Protein AF-A0A800M523-F1 (afdb_monomer)

Structure (mmCIF, N/CA/C/O backbone):
data_AF-A0A800M523-F1
#
_entry.id   AF-A0A800M523-F1
#
loop_
_atom_site.group_PDB
_atom_site.id
_atom_site.type_symbol
_atom_site.label_atom_id
_atom_site.label_alt_id
_atom_site.label_comp_id
_atom_site.label_asym_id
_atom_site.label_entity_id
_atom_site.label_seq_id
_atom_site.pdbx_PDB_ins_code
_atom_site.Cartn_x
_atom_site.Cartn_y
_atom_site.Cartn_z
_atom_site.occupancy
_atom_site.B_iso_or_equiv
_atom_site.auth_seq_id
_atom_site.auth_comp_id
_atom_site.auth_asym_id
_atom_site.auth_atom_id
_atom_site.pdbx_PDB_model_num
ATOM 1 N N . MET A 1 1 ? -12.363 47.018 -19.328 1.00 36.22 1 MET A N 1
ATOM 2 C CA . MET A 1 1 ? -11.641 47.011 -18.036 1.00 36.22 1 MET A CA 1
ATOM 3 C C . MET A 1 1 ? -10.601 45.908 -18.102 1.00 36.22 1 MET A C 1
ATOM 5 O O . MET A 1 1 ? -10.980 44.756 -18.252 1.00 36.22 1 MET A O 1
ATOM 9 N N . ALA A 1 2 ? -9.315 46.260 -18.113 1.00 31.67 2 ALA A N 1
ATOM 10 C CA . ALA A 1 2 ? -8.215 45.299 -18.157 1.00 31.67 2 ALA A CA 1
ATOM 11 C C . ALA A 1 2 ? -7.785 44.969 -16.722 1.00 31.67 2 ALA A C 1
ATOM 13 O O . ALA A 1 2 ? -7.470 45.877 -15.956 1.00 31.67 2 ALA A O 1
ATOM 14 N N . VAL A 1 3 ? -7.813 43.688 -16.356 1.00 29.64 3 VAL A N 1
ATOM 15 C CA . VAL A 1 3 ? -7.323 43.198 -15.063 1.00 29.64 3 VAL A CA 1
ATOM 16 C C . VAL A 1 3 ? -5.817 42.989 -15.192 1.00 29.64 3 VAL A C 1
ATOM 18 O O . VAL A 1 3 ? -5.362 42.133 -15.949 1.00 29.64 3 VAL A O 1
ATOM 21 N N . THR A 1 4 ? -5.037 43.800 -14.485 1.00 32.41 4 THR A N 1
ATOM 22 C CA . THR A 1 4 ? -3.589 43.637 -14.348 1.00 32.41 4 THR A CA 1
ATOM 23 C C . THR A 1 4 ? -3.297 42.431 -13.455 1.00 32.41 4 THR A C 1
ATOM 25 O O . THR A 1 4 ? -3.683 42.390 -12.289 1.00 32.41 4 THR A O 1
ATOM 28 N N . ALA A 1 5 ? -2.617 41.425 -14.009 1.00 32.66 5 ALA A N 1
ATOM 29 C CA . ALA A 1 5 ? -2.093 40.304 -13.239 1.00 32.66 5 ALA A CA 1
ATOM 30 C C . ALA A 1 5 ? -1.016 40.810 -12.262 1.00 32.66 5 ALA A C 1
ATOM 32 O O . ALA A 1 5 ? -0.049 41.451 -12.676 1.00 32.66 5 ALA A O 1
ATOM 33 N N . GLY A 1 6 ? -1.201 40.534 -10.968 1.00 32.97 6 GLY A N 1
ATOM 34 C CA . GLY A 1 6 ? -0.211 40.810 -9.925 1.00 32.97 6 GLY A CA 1
ATOM 35 C C . GLY A 1 6 ? 1.098 40.032 -10.136 1.00 32.97 6 GLY A C 1
ATOM 36 O O . GLY A 1 6 ? 1.142 39.086 -10.931 1.00 32.97 6 GLY A O 1
ATOM 37 N N . PRO A 1 7 ? 2.185 40.425 -9.449 1.00 28.44 7 PRO A N 1
ATOM 38 C CA . PRO A 1 7 ? 3.515 39.893 -9.705 1.0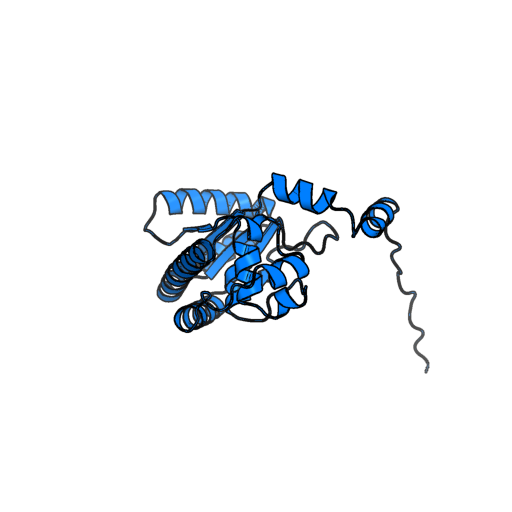0 28.44 7 PRO A CA 1
ATOM 39 C C . PRO A 1 7 ? 3.551 38.387 -9.432 1.00 28.44 7 PRO A C 1
ATOM 41 O O . PRO A 1 7 ? 3.257 37.928 -8.330 1.00 28.44 7 PRO A O 1
ATOM 44 N N . ARG A 1 8 ? 3.937 37.605 -10.447 1.00 31.69 8 ARG A N 1
ATOM 45 C CA . ARG A 1 8 ? 4.285 36.193 -10.271 1.00 31.69 8 ARG A CA 1
ATOM 46 C C . ARG A 1 8 ? 5.497 36.125 -9.343 1.00 31.69 8 ARG A C 1
ATOM 48 O O . ARG A 1 8 ? 6.591 36.520 -9.742 1.00 31.69 8 ARG A O 1
ATOM 55 N N . CYS A 1 9 ? 5.318 35.600 -8.133 1.00 28.45 9 CYS A N 1
ATOM 56 C CA . CYS A 1 9 ? 6.426 35.123 -7.310 1.00 28.45 9 CYS A CA 1
ATOM 57 C C . CYS A 1 9 ? 7.109 33.963 -8.045 1.00 28.45 9 CYS A C 1
ATOM 59 O O . CYS A 1 9 ? 6.758 32.798 -7.886 1.00 28.45 9 CYS A O 1
ATOM 61 N N . VAL A 1 10 ? 8.082 34.289 -8.893 1.00 33.81 10 VAL A N 1
ATOM 62 C CA . VAL A 1 10 ? 9.047 33.320 -9.404 1.00 33.81 10 VAL A CA 1
ATOM 63 C C . VAL A 1 10 ? 10.029 33.080 -8.266 1.00 33.81 10 VAL A C 1
ATOM 65 O O . VAL A 1 10 ? 11.003 33.814 -8.101 1.00 33.81 10 VAL A O 1
ATOM 68 N N . HIS A 1 11 ? 9.740 32.087 -7.427 1.00 35.66 11 HIS A N 1
ATOM 69 C CA . HIS A 1 11 ? 10.689 31.643 -6.417 1.00 35.66 11 HIS A CA 1
ATOM 70 C C . HIS A 1 11 ? 11.894 31.038 -7.134 1.00 35.66 11 HIS A C 1
ATOM 72 O O . HIS A 1 11 ? 11.845 29.916 -7.636 1.00 35.66 11 HIS A O 1
ATOM 78 N N . GLN A 1 12 ? 12.981 31.808 -7.220 1.00 28.27 12 GLN A N 1
ATOM 79 C CA . GLN A 1 12 ? 14.253 31.252 -7.645 1.00 28.27 12 GLN A CA 1
ATOM 80 C C . GLN A 1 12 ? 14.676 30.179 -6.633 1.00 28.27 12 GLN A C 1
ATOM 82 O O . GLN A 1 12 ? 14.735 30.475 -5.436 1.00 28.27 12 GLN A O 1
ATOM 87 N N . PRO A 1 13 ? 15.015 28.960 -7.084 1.00 37.22 13 PRO A N 1
ATOM 88 C CA . PRO A 1 13 ? 15.560 27.946 -6.200 1.00 37.22 13 PRO A CA 1
ATOM 89 C C . PRO A 1 13 ? 16.825 28.465 -5.502 1.00 37.22 13 PRO A C 1
ATOM 91 O O . PRO A 1 13 ? 17.670 29.158 -6.095 1.00 37.22 13 PRO A O 1
ATOM 94 N N . SER A 1 14 ? 16.944 28.134 -4.216 1.00 44.34 14 SER A N 1
ATOM 95 C CA . SER A 1 14 ? 18.120 28.421 -3.395 1.00 44.34 14 SER A CA 1
ATOM 96 C C . SER A 1 14 ? 19.407 27.913 -4.066 1.00 44.34 14 SER A C 1
ATOM 98 O O . SER A 1 14 ? 19.398 26.991 -4.884 1.00 44.34 14 SER A O 1
ATOM 100 N N . ALA A 1 15 ? 20.555 28.509 -3.739 1.00 40.91 15 ALA A N 1
ATOM 101 C CA . ALA A 1 15 ? 21.842 28.112 -4.325 1.00 40.91 15 ALA A CA 1
ATOM 102 C C . ALA A 1 15 ? 22.180 26.622 -4.083 1.00 40.91 15 ALA A C 1
ATOM 104 O O . ALA A 1 15 ? 22.848 25.992 -4.903 1.00 40.91 15 ALA A O 1
ATOM 105 N N . LEU A 1 16 ? 21.659 26.043 -2.994 1.00 38.47 16 LEU A N 1
ATOM 106 C CA . LEU A 1 16 ? 21.708 24.609 -2.712 1.00 38.47 16 LEU A CA 1
ATOM 107 C C . LEU A 1 16 ? 20.815 23.811 -3.669 1.00 38.47 16 LEU A C 1
ATOM 109 O O . LEU A 1 16 ? 21.305 22.895 -4.315 1.00 38.47 16 LEU A O 1
ATOM 113 N N . SER A 1 17 ? 19.554 24.192 -3.866 1.00 38.75 17 SER A N 1
ATOM 114 C CA . SER A 1 17 ? 18.668 23.471 -4.796 1.00 38.75 17 SER A CA 1
ATOM 115 C C . SER A 1 17 ? 19.136 23.559 -6.256 1.00 38.75 17 SER A C 1
ATOM 117 O O . SER A 1 17 ? 19.031 22.574 -6.981 1.00 38.75 17 SER A O 1
ATOM 119 N N . ARG A 1 18 ? 19.789 24.656 -6.671 1.00 42.25 18 ARG A N 1
ATOM 120 C CA . ARG A 1 18 ? 20.466 24.741 -7.983 1.00 42.25 18 ARG A CA 1
ATOM 121 C C . ARG A 1 18 ? 21.669 23.800 -8.115 1.00 42.25 18 ARG A C 1
ATOM 123 O O . ARG A 1 18 ? 21.828 23.186 -9.164 1.00 42.25 18 ARG A O 1
ATOM 130 N N . ARG A 1 19 ? 22.484 23.645 -7.062 1.00 42.59 19 ARG A N 1
ATOM 131 C CA . ARG A 1 19 ? 23.642 22.724 -7.052 1.00 42.59 19 ARG A CA 1
ATOM 132 C C . ARG A 1 19 ? 23.253 21.244 -7.074 1.00 42.59 19 ARG A C 1
ATOM 134 O O . ARG A 1 19 ? 24.046 20.427 -7.535 1.00 42.59 19 ARG A O 1
ATOM 141 N N . TRP A 1 20 ? 22.073 20.897 -6.564 1.00 39.31 20 TRP A N 1
ATOM 142 C CA . TRP A 1 20 ? 21.574 19.518 -6.555 1.00 39.31 20 TRP A CA 1
ATOM 143 C C . TRP A 1 20 ? 20.764 19.198 -7.817 1.00 39.31 20 TRP A C 1
ATOM 145 O O . TRP A 1 20 ? 20.952 18.134 -8.397 1.00 39.31 20 TRP A O 1
ATOM 155 N N . ALA A 1 21 ? 19.970 20.148 -8.327 1.00 38.12 21 ALA A N 1
ATOM 156 C CA . ALA A 1 21 ? 19.266 20.001 -9.603 1.00 38.12 21 ALA A CA 1
ATOM 157 C C . ALA A 1 21 ? 20.228 19.921 -10.804 1.00 38.12 21 ALA A C 1
ATOM 159 O O . ALA A 1 21 ? 20.008 19.126 -11.712 1.00 38.12 21 ALA A O 1
ATOM 160 N N . SER A 1 22 ? 21.356 20.646 -10.784 1.00 39.84 22 SER A N 1
ATOM 161 C CA . SER A 1 22 ? 22.406 20.499 -11.810 1.00 39.84 22 SER A CA 1
ATOM 162 C C . SER A 1 22 ? 23.186 19.178 -11.710 1.00 39.84 22 SER A C 1
ATOM 164 O O . SER A 1 22 ? 24.089 18.935 -12.506 1.00 39.84 22 SER A O 1
ATOM 166 N N . ARG A 1 23 ? 22.875 18.341 -10.712 1.00 39.34 23 ARG A N 1
ATOM 167 C CA . ARG A 1 23 ? 23.427 16.999 -10.496 1.00 39.34 23 ARG A CA 1
ATOM 168 C C . ARG A 1 23 ? 22.367 15.901 -10.617 1.00 39.34 23 ARG A C 1
ATOM 170 O O . ARG A 1 23 ? 22.649 14.769 -10.247 1.00 39.34 23 ARG A O 1
ATOM 177 N N . ALA A 1 24 ? 21.199 16.183 -11.195 1.00 39.75 24 ALA A N 1
ATOM 178 C CA . ALA A 1 24 ? 20.147 15.195 -11.464 1.00 39.75 24 ALA A CA 1
ATOM 179 C C . ALA A 1 24 ? 20.540 14.077 -12.469 1.00 39.75 24 ALA A C 1
ATOM 181 O O . ALA A 1 24 ? 19.689 13.311 -12.891 1.00 39.75 24 ALA A O 1
ATOM 182 N N . GLY A 1 25 ? 21.826 13.956 -12.824 1.00 40.22 25 GLY A N 1
ATOM 183 C CA . GLY A 1 25 ? 22.415 12.796 -13.503 1.00 40.22 25 GLY A CA 1
ATOM 184 C C . GLY A 1 25 ? 23.553 12.122 -12.717 1.00 40.22 25 GLY A C 1
ATOM 185 O O . GLY A 1 25 ? 24.337 11.387 -13.308 1.00 40.22 25 GLY A O 1
ATOM 186 N N . HIS A 1 26 ? 23.722 12.402 -11.415 1.00 37.41 26 HIS A N 1
ATOM 187 C CA . HIS A 1 26 ? 24.818 11.827 -10.628 1.00 37.41 26 HIS A CA 1
ATOM 188 C C . HIS A 1 26 ? 24.435 10.471 -9.996 1.00 37.41 26 HIS A C 1
ATOM 190 O O . HIS A 1 26 ? 23.557 10.434 -9.130 1.00 37.41 26 HIS A O 1
ATOM 196 N N . PRO A 1 27 ? 25.177 9.384 -10.286 1.00 44.88 27 PRO A N 1
ATOM 197 C CA . PRO A 1 27 ? 24.939 8.040 -9.740 1.00 44.88 27 PRO A CA 1
ATOM 198 C C . PRO A 1 27 ? 25.063 7.945 -8.207 1.00 44.88 27 PRO A C 1
ATOM 200 O O . PRO A 1 27 ? 24.695 6.940 -7.608 1.00 44.88 27 PRO A O 1
ATOM 203 N N . CYS A 1 28 ? 25.554 8.993 -7.541 1.00 37.34 28 CYS A N 1
ATOM 204 C CA . CYS A 1 28 ? 25.790 9.008 -6.100 1.00 37.34 28 CYS A CA 1
ATOM 205 C C . CYS A 1 28 ? 24.514 9.219 -5.261 1.00 37.34 28 CYS A C 1
ATOM 207 O O . CYS A 1 28 ? 24.470 8.734 -4.136 1.00 37.34 28 CYS A O 1
ATOM 209 N N . LEU A 1 29 ? 23.481 9.910 -5.771 1.00 40.22 29 LEU A N 1
ATOM 210 C CA . LEU A 1 29 ? 22.204 10.042 -5.044 1.00 40.22 29 LEU A CA 1
ATOM 211 C C . LEU A 1 29 ? 21.454 8.704 -5.040 1.00 40.22 29 LEU A C 1
ATOM 213 O O . LEU A 1 29 ? 20.984 8.264 -3.992 1.00 40.22 29 LEU A O 1
ATOM 217 N N . ASN A 1 30 ? 21.448 8.026 -6.193 1.00 40.47 30 ASN A N 1
ATOM 218 C CA . ASN A 1 30 ? 20.966 6.654 -6.303 1.00 40.47 30 ASN A CA 1
ATOM 219 C C . ASN A 1 30 ? 21.758 5.743 -5.357 1.00 40.47 30 ASN A C 1
ATOM 221 O O . ASN A 1 30 ? 21.140 5.007 -4.601 1.00 40.47 30 ASN A O 1
ATOM 225 N N . LEU A 1 31 ? 23.091 5.866 -5.287 1.00 38.06 31 LEU A N 1
ATOM 226 C CA . LEU A 1 31 ? 23.930 5.062 -4.386 1.00 38.06 31 LEU A CA 1
ATOM 227 C C . LEU A 1 31 ? 23.625 5.271 -2.888 1.00 38.06 31 LEU A C 1
ATOM 229 O O . LEU A 1 31 ? 23.571 4.298 -2.142 1.00 38.06 31 LEU A O 1
ATOM 233 N N . VAL A 1 32 ? 23.413 6.509 -2.426 1.00 40.78 32 VAL A N 1
ATOM 234 C CA . VAL A 1 32 ? 23.090 6.780 -1.008 1.00 40.78 32 VAL A CA 1
ATOM 235 C C . VAL A 1 32 ? 21.715 6.225 -0.645 1.00 40.78 32 VAL A C 1
ATOM 237 O O . VAL A 1 32 ? 21.568 5.595 0.401 1.00 40.78 32 VAL A O 1
ATOM 240 N N . LEU A 1 33 ? 20.731 6.378 -1.533 1.00 45.69 33 LEU A N 1
ATOM 241 C CA . LEU A 1 33 ? 19.426 5.757 -1.344 1.00 45.69 33 LEU A CA 1
ATOM 242 C C . LEU A 1 33 ? 19.559 4.224 -1.335 1.00 45.69 33 LEU A C 1
ATOM 244 O O . LEU A 1 33 ? 19.043 3.601 -0.414 1.00 45.69 33 LEU A O 1
ATOM 248 N N . CYS A 1 34 ? 20.339 3.627 -2.249 1.00 44.06 34 CYS A N 1
ATOM 249 C CA . CYS A 1 34 ? 20.604 2.179 -2.312 1.00 44.06 34 CYS A CA 1
ATOM 250 C C . CYS A 1 34 ? 21.157 1.584 -1.009 1.00 44.06 34 CYS A C 1
ATOM 252 O O . CYS A 1 34 ? 20.880 0.420 -0.712 1.00 44.06 34 CYS A O 1
ATOM 254 N N . ILE A 1 35 ? 21.946 2.355 -0.253 1.00 48.00 35 ILE A N 1
ATOM 255 C CA . ILE A 1 35 ? 22.549 1.916 1.012 1.00 48.00 35 ILE A CA 1
ATOM 256 C C . ILE A 1 35 ? 21.520 1.925 2.152 1.00 48.00 35 ILE A C 1
ATOM 258 O O . ILE A 1 35 ? 21.580 1.058 3.021 1.00 48.00 35 ILE A O 1
ATOM 262 N N . MET A 1 36 ? 20.560 2.855 2.142 1.00 52.72 36 MET A N 1
ATOM 263 C CA . MET A 1 36 ? 19.591 3.007 3.236 1.00 52.72 36 MET A CA 1
ATOM 264 C C . MET A 1 36 ? 18.364 2.098 3.123 1.00 52.72 36 MET A C 1
ATOM 266 O O . MET A 1 36 ? 17.735 1.834 4.136 1.00 52.72 36 MET A O 1
ATOM 270 N N . GLY A 1 37 ? 18.092 1.530 1.942 1.00 61.00 37 GLY A N 1
ATOM 271 C CA . GLY A 1 37 ? 17.177 0.402 1.785 1.00 61.00 37 GLY A CA 1
ATOM 272 C C . GLY A 1 37 ? 15.757 0.667 2.276 1.00 61.00 37 GLY A C 1
ATOM 273 O O . GLY A 1 37 ? 15.362 0.083 3.276 1.00 61.00 37 GLY A O 1
ATOM 274 N N . ILE A 1 38 ? 15.012 1.471 1.521 1.00 70.69 38 ILE A N 1
ATOM 275 C CA . ILE A 1 38 ? 13.642 1.882 1.850 1.00 70.69 38 ILE A CA 1
ATOM 276 C C . ILE A 1 38 ? 12.717 0.662 1.901 1.00 70.69 38 ILE A C 1
ATOM 278 O O . ILE A 1 38 ? 12.553 -0.053 0.905 1.00 70.69 38 ILE A O 1
ATOM 282 N N . LEU A 1 39 ? 12.123 0.432 3.062 1.00 78.19 39 LEU A N 1
ATOM 283 C CA . LEU A 1 39 ? 11.167 -0.620 3.360 1.00 78.19 39 LEU A CA 1
ATOM 284 C C . LEU A 1 39 ? 9.739 -0.128 3.124 1.00 78.19 39 LEU A C 1
ATOM 286 O O . LEU A 1 39 ? 9.461 1.067 3.026 1.00 78.19 39 LEU A O 1
ATOM 290 N N . SER A 1 40 ? 8.823 -1.081 3.003 1.00 86.44 40 SER A N 1
ATOM 291 C CA . SER A 1 40 ? 7.396 -0.792 2.906 1.00 86.44 40 SER A CA 1
ATOM 292 C C . SER A 1 40 ? 6.666 -1.493 4.040 1.00 86.44 40 SER A C 1
ATOM 294 O O . SER A 1 40 ? 6.946 -2.642 4.361 1.00 86.44 40 SER A O 1
ATOM 296 N N . TYR A 1 41 ? 5.722 -0.814 4.672 1.00 88.06 41 TYR A N 1
ATOM 297 C CA . TYR A 1 41 ? 4.901 -1.386 5.729 1.00 88.06 41 TYR A CA 1
ATOM 298 C C . TYR A 1 41 ? 3.437 -1.102 5.442 1.00 88.06 41 TYR A C 1
ATOM 300 O O . TYR A 1 41 ? 3.072 0.009 5.061 1.00 88.06 41 TYR A O 1
ATOM 308 N N . TYR A 1 42 ? 2.598 -2.110 5.646 1.00 91.50 42 TYR A N 1
ATOM 309 C CA . TYR A 1 42 ? 1.168 -2.055 5.386 1.00 91.50 42 TYR A CA 1
ATOM 310 C C . TYR A 1 42 ? 0.425 -2.393 6.672 1.00 91.50 42 TYR A C 1
ATOM 312 O O . TYR A 1 42 ? 0.610 -3.467 7.246 1.00 91.50 42 TYR A O 1
ATOM 320 N N . PHE A 1 43 ? -0.436 -1.483 7.116 1.00 91.38 43 PHE A N 1
ATOM 321 C CA . PHE A 1 43 ? -1.231 -1.637 8.330 1.00 91.38 43 PHE A CA 1
ATOM 322 C C . PHE A 1 43 ? -2.714 -1.621 7.987 1.00 91.38 43 PHE A C 1
ATOM 324 O O . PHE A 1 43 ? -3.220 -0.639 7.447 1.00 91.38 43 PHE A O 1
ATOM 331 N N . SER A 1 44 ? -3.424 -2.693 8.333 1.00 92.44 44 SER A N 1
ATOM 332 C CA . SER A 1 44 ? -4.877 -2.779 8.200 1.00 92.44 44 SER A CA 1
ATOM 333 C C . SER A 1 44 ? -5.506 -2.150 9.442 1.00 92.44 44 SER A C 1
ATOM 335 O O . SER A 1 44 ? -5.486 -2.692 10.551 1.00 92.44 44 SER A O 1
ATOM 337 N N . VAL A 1 45 ? -6.050 -0.950 9.269 1.00 90.00 45 VAL A N 1
ATOM 338 C CA . VAL A 1 45 ? -6.506 -0.087 10.360 1.00 90.00 45 VAL A CA 1
ATOM 339 C C . VAL A 1 45 ? -8.016 0.094 10.318 1.00 90.00 45 VAL A C 1
ATOM 341 O O . VAL A 1 45 ? -8.639 0.195 9.261 1.00 90.00 45 VAL A O 1
ATOM 344 N N . ARG A 1 46 ? -8.641 0.125 11.500 1.00 89.94 46 ARG A N 1
ATOM 345 C CA . ARG A 1 46 ? -10.047 0.540 11.606 1.00 89.94 46 ARG A CA 1
ATOM 346 C C . ARG A 1 46 ? -10.149 2.018 11.219 1.00 89.94 46 ARG A C 1
ATOM 348 O O . ARG A 1 46 ? -9.378 2.800 11.788 1.00 89.94 46 ARG A O 1
ATOM 355 N N . PRO A 1 47 ? -11.075 2.416 10.329 1.00 87.75 47 PRO A N 1
ATOM 356 C CA . PRO A 1 47 ? -11.232 3.815 9.936 1.00 87.75 47 PRO A CA 1
ATOM 357 C C . PRO A 1 47 ? -11.384 4.766 11.129 1.00 87.75 47 PRO A C 1
ATOM 359 O O . PRO A 1 47 ? -10.789 5.839 11.139 1.00 87.75 47 PRO A O 1
ATOM 362 N N . GLU A 1 48 ? -12.081 4.354 12.192 1.00 88.25 48 GLU A N 1
ATOM 363 C CA . GLU A 1 48 ? -12.286 5.183 13.386 1.00 88.25 48 GLU A CA 1
ATOM 364 C C . GLU A 1 48 ? -10.991 5.390 14.176 1.00 88.25 48 GLU A C 1
ATOM 366 O O . GLU A 1 48 ? -10.764 6.459 14.744 1.00 88.25 48 GLU A O 1
ATOM 371 N N . ARG A 1 49 ? -10.128 4.366 14.224 1.00 85.75 49 ARG A N 1
ATOM 372 C CA . ARG A 1 49 ? -8.830 4.443 14.909 1.00 85.75 49 ARG A CA 1
ATOM 373 C C . ARG A 1 49 ? -7.897 5.394 14.170 1.00 85.75 49 ARG A C 1
ATOM 375 O O . ARG A 1 49 ? -7.265 6.231 14.809 1.00 85.75 49 ARG A O 1
ATOM 382 N N . LEU A 1 50 ? -7.853 5.281 12.843 1.00 86.25 50 LEU A N 1
ATOM 383 C CA . LEU A 1 50 ? -7.076 6.182 12.002 1.00 86.25 50 LEU A CA 1
ATOM 384 C C . LEU A 1 50 ? -7.607 7.616 12.098 1.00 86.25 50 LEU A C 1
ATOM 386 O O . LEU A 1 50 ? -6.825 8.532 12.316 1.00 86.25 50 LEU A O 1
ATOM 390 N N . GLY A 1 51 ? -8.927 7.807 12.021 1.00 85.62 51 GLY A N 1
ATOM 391 C CA . GLY A 1 51 ? -9.551 9.124 12.141 1.00 85.62 51 GLY A CA 1
ATOM 392 C C . GLY A 1 51 ? -9.193 9.835 13.448 1.00 85.62 51 GLY A C 1
ATOM 393 O O . GLY A 1 51 ? -8.872 11.017 13.424 1.00 85.62 51 GLY A O 1
ATOM 394 N N . ARG A 1 52 ? -9.160 9.116 14.580 1.00 86.50 52 ARG A N 1
ATOM 395 C CA . ARG A 1 52 ? -8.716 9.686 15.867 1.00 86.50 52 ARG A CA 1
ATOM 396 C C . ARG A 1 52 ? -7.242 10.082 15.870 1.00 86.50 52 ARG A C 1
ATOM 398 O O . ARG A 1 52 ? -6.916 11.118 16.431 1.00 86.50 52 ARG A O 1
ATOM 405 N N . ALA A 1 53 ? -6.366 9.279 15.266 1.00 85.25 53 ALA A N 1
ATOM 406 C CA . ALA A 1 53 ? -4.947 9.619 15.169 1.00 85.25 53 ALA A CA 1
ATOM 407 C C . ALA A 1 53 ? -4.740 10.858 14.281 1.00 85.25 53 ALA A C 1
ATOM 409 O O . ALA A 1 53 ? -4.079 11.808 14.683 1.00 85.25 53 ALA A O 1
ATOM 410 N N . LEU A 1 54 ? -5.402 10.913 13.123 1.00 85.81 54 LEU A N 1
ATOM 411 C CA . LEU A 1 54 ? -5.312 12.050 12.202 1.00 85.81 54 LEU A CA 1
ATOM 412 C C . LEU A 1 54 ? -5.928 13.348 12.749 1.00 85.81 54 LEU A C 1
ATOM 414 O O . LEU A 1 54 ? -5.605 14.419 12.256 1.00 85.81 54 LEU A O 1
ATOM 418 N N . GLN A 1 55 ? -6.799 13.281 13.761 1.00 87.94 55 GLN A N 1
ATOM 419 C CA . GLN A 1 55 ? -7.322 14.473 14.442 1.00 87.94 55 GLN A CA 1
ATOM 420 C C . GLN A 1 55 ? -6.291 15.163 15.342 1.00 87.94 55 GLN A C 1
ATOM 422 O O . GLN A 1 55 ? -6.477 16.332 15.670 1.00 87.94 55 GLN A O 1
ATOM 427 N N . VAL A 1 56 ? -5.256 14.443 15.782 1.00 87.75 56 VAL A N 1
ATOM 428 C CA . VAL A 1 56 ? -4.261 14.945 16.745 1.00 87.75 56 VAL A CA 1
ATOM 429 C C . VAL A 1 56 ? -2.850 15.023 16.172 1.00 87.75 56 VAL A C 1
ATOM 431 O O . VAL A 1 56 ? -2.021 15.744 16.717 1.00 87.75 56 VAL A O 1
ATOM 434 N N . CYS A 1 57 ? -2.560 14.285 15.101 1.00 83.31 57 CYS A N 1
ATOM 435 C CA . CYS A 1 57 ? -1.277 14.338 14.415 1.00 83.31 57 CYS A CA 1
ATOM 436 C C . CYS A 1 57 ? -1.227 15.531 13.458 1.00 83.31 57 CYS A C 1
ATOM 438 O O . CYS A 1 57 ? -2.117 15.698 12.625 1.00 83.31 57 CYS A O 1
ATOM 440 N N . GLU A 1 58 ? -0.149 16.309 13.526 1.00 81.00 58 GLU A N 1
ATOM 441 C CA . GLU A 1 58 ? 0.119 17.408 12.587 1.00 81.00 58 GLU A CA 1
ATOM 442 C C . GLU A 1 58 ? 1.209 17.037 11.566 1.00 81.00 58 GLU A C 1
ATOM 444 O O . GLU A 1 58 ? 1.421 17.749 10.582 1.00 81.00 58 GLU A O 1
ATOM 449 N N . SER A 1 59 ? 1.895 15.912 11.789 1.00 79.44 59 SER A N 1
ATOM 450 C CA . SER A 1 59 ? 3.033 15.445 11.001 1.00 79.44 59 SER A CA 1
ATOM 451 C C . SER A 1 59 ? 3.130 13.913 10.947 1.00 79.44 59 SER A C 1
ATOM 453 O O . SER A 1 59 ? 2.518 13.204 11.753 1.00 79.44 59 SER A O 1
ATOM 455 N N . ASP A 1 60 ? 3.956 13.406 10.024 1.00 75.69 60 ASP A N 1
ATOM 456 C CA . ASP A 1 60 ? 4.326 11.983 9.945 1.00 75.69 60 ASP A CA 1
ATOM 457 C C . ASP A 1 60 ? 4.987 11.498 11.261 1.00 75.69 60 ASP A C 1
ATOM 459 O O . ASP A 1 60 ? 4.678 10.409 11.750 1.00 75.69 60 ASP A O 1
ATOM 463 N N . ASP A 1 61 ? 5.821 12.335 11.895 1.00 78.12 61 ASP A N 1
ATOM 464 C CA . ASP A 1 61 ? 6.515 12.019 13.156 1.00 78.12 61 ASP A CA 1
ATOM 465 C C . ASP A 1 61 ? 5.542 11.819 14.330 1.00 78.12 61 ASP A C 1
ATOM 467 O O . ASP A 1 61 ? 5.745 10.955 15.191 1.00 78.12 61 ASP A O 1
ATOM 471 N N . ASP A 1 62 ? 4.455 12.593 14.369 1.00 79.25 62 ASP A N 1
ATOM 472 C CA . ASP A 1 62 ? 3.409 12.410 15.376 1.00 79.25 62 ASP A CA 1
ATOM 473 C C . ASP A 1 62 ? 2.660 11.096 15.165 1.00 79.25 62 ASP A C 1
ATOM 475 O O . ASP A 1 62 ? 2.336 10.398 16.133 1.00 79.25 62 ASP A O 1
ATOM 479 N N . LEU A 1 63 ? 2.411 10.739 13.903 1.00 80.69 63 LEU A N 1
ATOM 480 C CA . LEU A 1 63 ? 1.698 9.519 13.541 1.00 80.69 63 LEU A CA 1
ATOM 481 C C . LEU A 1 63 ? 2.538 8.254 13.799 1.00 80.69 63 LEU A C 1
ATOM 483 O O . LEU A 1 63 ? 1.977 7.205 14.130 1.00 80.69 63 LEU A O 1
ATOM 487 N N . TRP A 1 64 ? 3.872 8.354 13.767 1.00 80.94 64 TRP A N 1
ATOM 488 C CA . TRP A 1 64 ? 4.807 7.273 14.123 1.00 80.94 64 TRP A CA 1
ATOM 489 C C . TRP A 1 64 ? 4.616 6.696 15.516 1.00 80.94 64 TRP A C 1
ATOM 491 O O . TRP A 1 64 ? 4.745 5.483 15.699 1.00 80.94 64 TRP A O 1
ATOM 501 N N . LYS A 1 65 ? 4.214 7.509 16.494 1.00 82.56 65 LYS A N 1
ATOM 502 C CA . LYS A 1 65 ? 3.893 7.010 1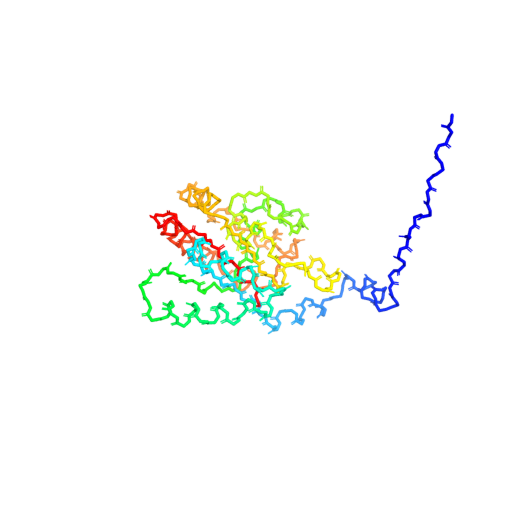7.842 1.00 82.56 65 LYS A CA 1
ATOM 503 C C . LYS A 1 65 ? 2.751 5.993 17.787 1.00 82.56 65 LYS A C 1
ATOM 505 O O . LYS A 1 65 ? 2.872 4.897 18.329 1.00 82.56 65 LYS A O 1
ATOM 510 N N . TYR A 1 66 ? 1.688 6.321 17.053 1.00 81.81 66 TYR A N 1
ATOM 511 C CA . TYR A 1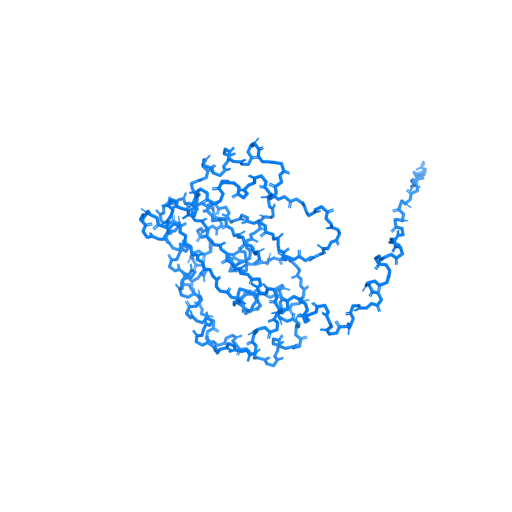 66 ? 0.539 5.438 16.878 1.00 81.81 66 TYR A CA 1
ATOM 512 C C . TYR A 1 66 ? 0.886 4.211 16.045 1.00 81.81 66 TYR A C 1
ATOM 514 O O . TYR A 1 66 ? 0.516 3.105 16.423 1.00 81.81 66 TYR A O 1
ATOM 522 N N . VAL A 1 67 ? 1.622 4.373 14.945 1.00 81.06 67 VAL A N 1
ATOM 523 C CA . VAL A 1 67 ? 2.013 3.229 14.111 1.00 81.06 67 VAL A CA 1
ATOM 524 C C . VAL A 1 67 ? 2.882 2.242 14.868 1.00 81.06 67 VAL A C 1
ATOM 526 O O . VAL A 1 67 ? 2.611 1.049 14.778 1.00 81.06 67 VAL A O 1
ATOM 529 N N . ASN A 1 68 ? 3.838 2.698 15.679 1.00 80.88 68 ASN A N 1
ATOM 530 C CA . ASN A 1 68 ? 4.609 1.796 16.534 1.00 80.88 68 ASN A CA 1
ATOM 531 C C . ASN A 1 68 ? 3.702 1.018 17.490 1.00 80.88 68 ASN A C 1
ATOM 533 O O . ASN A 1 68 ? 3.828 -0.198 17.606 1.00 80.88 68 ASN A O 1
ATOM 537 N N . GLU A 1 69 ? 2.740 1.677 18.139 1.00 81.38 69 GLU A N 1
ATOM 538 C CA . GLU A 1 69 ? 1.768 0.978 18.987 1.00 81.38 69 GLU A CA 1
ATOM 539 C C . GLU A 1 69 ? 0.939 -0.044 18.196 1.00 81.38 69 GLU A C 1
ATOM 541 O O . GLU A 1 69 ? 0.652 -1.133 18.696 1.00 81.38 69 GLU A O 1
ATOM 546 N N . TRP A 1 70 ? 0.537 0.291 16.968 1.00 82.81 70 TRP A N 1
ATOM 547 C CA . TRP A 1 70 ? -0.265 -0.587 16.113 1.00 82.81 70 TRP A CA 1
ATOM 548 C C . TRP A 1 70 ? 0.556 -1.776 15.636 1.00 82.81 70 TRP A C 1
ATOM 550 O O . TRP A 1 70 ? 0.047 -2.890 15.626 1.00 82.81 70 TRP A O 1
ATOM 560 N N . GLU A 1 71 ? 1.826 -1.555 15.307 1.00 80.62 71 GLU A N 1
ATOM 561 C CA . GLU A 1 71 ? 2.777 -2.588 14.924 1.00 80.62 71 GLU A CA 1
ATOM 562 C C . GLU A 1 71 ? 3.006 -3.573 16.073 1.00 80.62 71 GLU A C 1
ATOM 564 O O . GLU A 1 71 ? 2.895 -4.781 15.879 1.00 80.62 71 GLU A O 1
ATOM 569 N N . GLN A 1 72 ? 3.258 -3.075 17.287 1.00 78.88 72 GLN A N 1
ATOM 570 C CA . GLN A 1 72 ? 3.438 -3.921 18.470 1.00 78.88 72 GLN A CA 1
ATOM 571 C C . GLN A 1 72 ? 2.173 -4.734 18.775 1.00 78.88 72 GLN A C 1
ATOM 573 O O . GLN A 1 72 ? 2.252 -5.923 19.085 1.00 78.88 72 GLN A O 1
ATOM 578 N N . GLN A 1 73 ? 0.993 -4.125 18.626 1.00 74.69 73 GLN A N 1
ATOM 579 C CA . GLN A 1 73 ? -0.280 -4.832 18.777 1.00 74.69 73 GLN A CA 1
ATOM 580 C C . GLN A 1 73 ? -0.514 -5.861 17.672 1.00 74.69 73 GLN A C 1
ATOM 582 O O . GLN A 1 73 ? -1.025 -6.936 17.963 1.00 74.69 73 GLN A O 1
ATOM 587 N N . ALA A 1 74 ? -0.143 -5.561 16.427 1.00 74.62 74 ALA A N 1
ATOM 588 C CA . ALA A 1 74 ? -0.292 -6.480 15.304 1.00 74.62 74 ALA A CA 1
ATOM 589 C C . ALA A 1 74 ? 0.674 -7.668 15.414 1.00 74.62 74 ALA A C 1
ATOM 591 O O . ALA A 1 74 ? 0.277 -8.797 15.141 1.00 74.62 74 ALA A O 1
ATOM 592 N N . LYS A 1 75 ? 1.902 -7.444 15.904 1.00 72.88 75 LYS A N 1
ATOM 593 C CA . LYS A 1 75 ? 2.880 -8.503 16.215 1.00 72.88 75 LYS A CA 1
ATOM 594 C C . LYS A 1 75 ? 2.395 -9.455 17.318 1.00 72.88 75 LYS A C 1
ATOM 596 O O . LYS A 1 75 ? 2.811 -10.608 17.338 1.00 72.88 75 LYS A O 1
ATOM 601 N N . GLY A 1 76 ? 1.514 -8.994 18.210 1.00 65.06 76 GLY A N 1
ATOM 602 C CA . GLY A 1 76 ? 0.852 -9.815 19.235 1.00 65.06 76 GLY A CA 1
ATOM 603 C C . GLY A 1 76 ? -0.613 -10.165 18.936 1.00 65.06 76 GLY A C 1
ATOM 604 O O . GLY A 1 76 ? -1.291 -10.713 19.804 1.00 65.06 76 GLY A O 1
ATOM 605 N N . GLY A 1 77 ? -1.122 -9.797 17.757 1.00 61.16 77 GLY A N 1
ATOM 606 C CA . GLY A 1 77 ? -2.540 -9.826 17.403 1.00 61.16 77 GLY A CA 1
ATOM 607 C C . GLY A 1 77 ? -2.907 -10.938 16.415 1.00 61.16 77 GLY A C 1
ATOM 608 O O . GLY A 1 77 ? -2.076 -11.782 16.082 1.00 61.16 77 GLY A O 1
ATOM 609 N N . PRO A 1 78 ? -4.166 -10.965 15.937 1.00 60.66 78 PRO A N 1
ATOM 610 C CA . PRO A 1 78 ? -4.577 -11.901 14.899 1.00 60.66 78 PRO A CA 1
ATOM 611 C C . PRO A 1 78 ? -3.821 -11.629 13.594 1.00 60.66 78 PRO A C 1
ATOM 613 O O . PRO A 1 78 ? -3.650 -10.474 13.200 1.00 60.66 78 PRO A O 1
ATOM 616 N N . GLU A 1 79 ? -3.419 -12.698 12.902 1.00 59.38 79 GLU A N 1
ATOM 617 C CA . GLU A 1 79 ? -2.710 -12.608 11.623 1.00 59.38 79 GLU A CA 1
ATOM 618 C C . GLU A 1 79 ? -3.420 -11.663 10.627 1.00 59.38 79 GLU A C 1
ATOM 620 O O . GLU A 1 79 ? -4.657 -11.627 10.517 1.00 59.38 79 GLU A O 1
ATOM 625 N N . GLY A 1 80 ? -2.603 -10.891 9.899 1.00 62.19 80 GLY A N 1
ATOM 626 C CA . GLY A 1 80 ? -3.022 -10.087 8.751 1.00 62.19 80 GLY A CA 1
ATOM 627 C C . GLY A 1 80 ? -3.480 -8.650 9.032 1.00 62.19 80 GLY A C 1
ATOM 628 O O . GLY A 1 80 ? -3.993 -7.999 8.126 1.00 62.19 80 GLY A O 1
ATOM 629 N N . ASP A 1 81 ? -3.270 -8.122 10.242 1.00 82.12 81 ASP A N 1
ATOM 630 C CA . ASP A 1 81 ? -3.412 -6.676 10.500 1.00 82.12 81 ASP A CA 1
ATOM 631 C C . ASP A 1 81 ? -2.143 -5.868 10.141 1.00 82.12 81 ASP A C 1
ATOM 633 O O . ASP A 1 81 ? -2.188 -4.640 10.055 1.00 82.12 81 ASP A O 1
ATOM 637 N N . TYR A 1 82 ? -1.029 -6.553 9.871 1.00 85.69 82 TYR A N 1
ATOM 638 C CA . TYR A 1 82 ? 0.245 -5.962 9.472 1.00 85.69 82 TYR A CA 1
ATOM 639 C C . TYR A 1 82 ? 0.946 -6.821 8.425 1.00 85.69 82 TYR A C 1
ATOM 641 O O . TYR A 1 82 ? 0.944 -8.051 8.513 1.00 85.69 82 TYR A O 1
ATOM 649 N N . TYR A 1 83 ? 1.589 -6.157 7.473 1.00 85.38 83 TYR A N 1
ATOM 650 C CA . TYR A 1 83 ? 2.527 -6.766 6.548 1.00 85.38 83 TYR A CA 1
ATOM 651 C C . TYR A 1 83 ? 3.755 -5.866 6.400 1.00 85.38 83 TYR A C 1
ATOM 653 O O . TYR A 1 83 ? 3.648 -4.706 6.006 1.00 85.38 83 TYR A O 1
ATOM 661 N N . SER A 1 84 ? 4.929 -6.409 6.725 1.00 83.62 84 SER A N 1
ATOM 662 C CA . SER A 1 84 ? 6.209 -5.789 6.390 1.00 83.62 84 SER A CA 1
ATOM 663 C C . SER A 1 84 ? 6.582 -6.229 4.986 1.00 83.62 84 SER A C 1
ATOM 665 O O . SER A 1 84 ? 6.903 -7.397 4.749 1.00 83.62 84 SER A O 1
ATOM 667 N N . GLY A 1 85 ? 6.483 -5.296 4.053 1.00 72.56 85 GLY A N 1
ATOM 668 C CA . GLY A 1 85 ? 6.973 -5.472 2.710 1.00 72.56 85 GLY A CA 1
ATOM 669 C C . GLY A 1 85 ? 8.472 -5.220 2.624 1.00 72.56 85 GLY A C 1
AT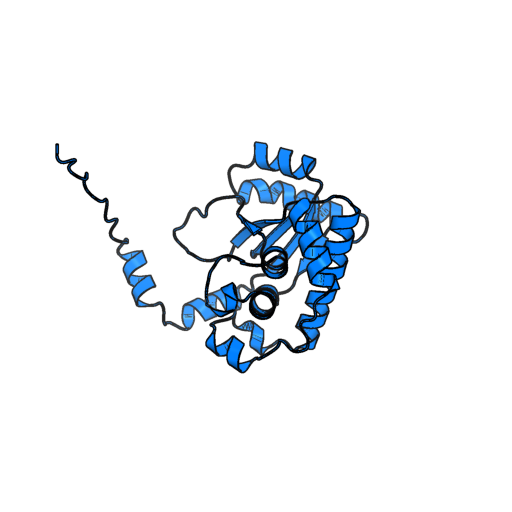OM 670 O O . GLY A 1 85 ? 9.050 -4.395 3.333 1.00 72.56 85 GLY A O 1
ATOM 671 N N . SER A 1 86 ? 9.129 -5.960 1.740 1.00 72.62 86 SER A N 1
ATOM 672 C CA . SER A 1 86 ? 10.554 -5.774 1.492 1.00 72.62 86 SER A CA 1
ATOM 673 C C . SER A 1 86 ? 10.758 -4.665 0.440 1.00 72.62 86 SER A C 1
ATOM 675 O O . SER A 1 86 ? 9.860 -3.871 0.137 1.00 72.62 86 SER A O 1
ATOM 677 N N . LYS A 1 87 ? 11.975 -4.537 -0.078 1.00 78.00 87 LYS A N 1
ATOM 678 C CA . LYS A 1 87 ? 12.429 -3.444 -0.954 1.00 78.00 87 LYS A CA 1
ATOM 679 C C . LYS A 1 87 ? 11.886 -3.558 -2.393 1.00 78.00 87 LYS A C 1
ATOM 681 O O . LYS A 1 87 ? 12.297 -2.810 -3.275 1.00 78.00 87 LYS A O 1
ATOM 686 N N . GLN A 1 88 ? 10.961 -4.493 -2.638 1.00 82.75 88 GLN A N 1
ATOM 687 C CA . GLN A 1 88 ? 10.327 -4.777 -3.931 1.00 82.75 88 GLN A CA 1
ATOM 688 C C . GLN A 1 88 ? 9.266 -3.739 -4.321 1.00 82.75 88 GLN A C 1
ATOM 690 O O . GLN A 1 88 ? 8.853 -3.730 -5.477 1.00 82.75 88 GLN A O 1
ATOM 695 N N . TRP A 1 89 ? 8.783 -2.899 -3.399 1.00 87.81 89 TRP A N 1
ATOM 696 C CA . TRP A 1 89 ? 7.576 -2.091 -3.620 1.00 87.81 89 TRP A CA 1
ATOM 697 C C . TRP A 1 89 ? 7.648 -1.180 -4.858 1.00 87.81 89 TRP A C 1
ATOM 699 O O . TRP A 1 89 ? 6.679 -1.134 -5.610 1.00 87.81 89 TRP A O 1
ATOM 709 N N . ASP A 1 90 ? 8.777 -0.511 -5.129 1.00 85.88 90 ASP A N 1
ATOM 710 C CA . ASP A 1 90 ? 8.898 0.390 -6.293 1.00 85.88 90 ASP A CA 1
ATOM 711 C C . ASP A 1 90 ? 8.899 -0.403 -7.603 1.00 85.88 90 ASP A C 1
ATOM 713 O O . ASP A 1 90 ? 8.258 -0.030 -8.584 1.00 85.88 90 ASP A O 1
ATOM 717 N N . GLY A 1 91 ? 9.553 -1.565 -7.581 1.00 86.19 91 GLY A N 1
ATOM 718 C CA . GLY A 1 91 ? 9.515 -2.499 -8.691 1.00 86.19 91 GLY A CA 1
ATOM 719 C C . GLY A 1 91 ? 8.120 -3.035 -8.961 1.00 86.19 91 GLY A C 1
ATOM 720 O O . GLY A 1 91 ? 7.663 -3.029 -10.105 1.00 86.19 91 GLY A O 1
ATOM 721 N N . LEU A 1 92 ? 7.419 -3.448 -7.904 1.00 89.69 92 LEU A N 1
ATOM 722 C CA . LEU A 1 92 ? 6.043 -3.898 -8.027 1.00 89.69 92 LEU A CA 1
ATOM 723 C C . LEU A 1 92 ? 5.156 -2.782 -8.576 1.00 89.69 92 LEU A C 1
ATOM 725 O O . LEU A 1 92 ? 4.374 -3.029 -9.490 1.00 89.69 92 LEU A O 1
ATOM 729 N N . TRP A 1 93 ? 5.310 -1.558 -8.069 1.00 90.94 93 TRP A N 1
ATOM 730 C CA . TRP A 1 93 ? 4.548 -0.408 -8.534 1.00 90.94 93 TRP A CA 1
ATOM 731 C C . TRP A 1 93 ? 4.775 -0.139 -10.024 1.00 90.94 93 TRP A C 1
ATOM 733 O O . TRP A 1 93 ? 3.806 0.010 -10.766 1.00 90.94 93 TRP A O 1
ATOM 743 N N . TRP A 1 94 ? 6.027 -0.172 -10.487 1.00 89.44 94 TRP A N 1
ATOM 744 C CA . TRP A 1 94 ? 6.357 -0.037 -11.907 1.00 89.44 94 TRP A CA 1
ATOM 745 C C . TRP A 1 94 ? 5.701 -1.120 -12.780 1.00 89.44 94 TRP A C 1
ATOM 747 O O . TRP A 1 94 ? 5.195 -0.819 -13.861 1.00 89.44 94 TRP A O 1
ATOM 757 N N . MET A 1 95 ? 5.636 -2.371 -12.312 1.00 90.19 95 MET A N 1
ATOM 758 C CA . MET A 1 95 ? 5.000 -3.463 -13.067 1.00 90.19 95 MET A CA 1
ATOM 759 C C . MET A 1 95 ? 3.473 -3.340 -13.156 1.00 90.19 95 MET A C 1
ATOM 761 O O . MET A 1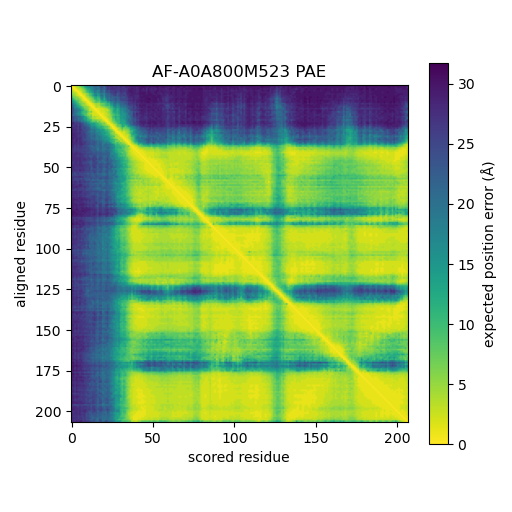 95 ? 2.864 -3.820 -14.118 1.00 90.19 95 MET A O 1
ATOM 765 N N . VAL A 1 96 ? 2.829 -2.737 -12.155 1.00 92.62 96 VAL A N 1
ATOM 766 C CA . VAL A 1 96 ? 1.359 -2.705 -12.066 1.00 92.62 96 VAL A CA 1
ATOM 767 C C . VAL A 1 96 ? 0.741 -1.370 -12.469 1.00 92.62 96 VAL A C 1
ATOM 769 O O . VAL A 1 96 ? -0.456 -1.343 -12.754 1.00 92.62 96 VAL A O 1
ATOM 772 N N . ASP A 1 97 ? 1.516 -0.285 -12.527 1.00 92.88 97 ASP A N 1
ATOM 773 C CA . ASP A 1 97 ? 1.012 1.071 -12.757 1.00 92.88 97 ASP A CA 1
ATOM 774 C C . ASP A 1 97 ? 1.690 1.775 -13.950 1.00 92.88 97 ASP A C 1
ATOM 776 O O . ASP A 1 97 ? 2.862 2.159 -13.872 1.00 92.88 97 ASP A O 1
ATOM 780 N N . PRO A 1 98 ? 0.949 2.036 -15.045 1.00 90.25 98 PRO A N 1
ATOM 781 C CA . PRO A 1 98 ? 1.470 2.755 -16.206 1.00 90.25 98 PRO A CA 1
ATOM 782 C C . PRO A 1 98 ? 1.996 4.162 -15.896 1.00 90.25 98 PRO A C 1
ATOM 784 O O . PRO A 1 98 ? 2.868 4.653 -16.611 1.00 90.25 98 PRO A O 1
ATOM 787 N N . ALA A 1 99 ? 1.476 4.838 -14.866 1.00 87.88 99 ALA A N 1
ATOM 788 C CA . ALA A 1 99 ? 1.982 6.151 -14.462 1.00 87.88 99 ALA A CA 1
ATOM 789 C C . ALA A 1 99 ? 3.429 6.061 -13.982 1.00 87.88 99 ALA A C 1
ATOM 791 O O . ALA A 1 99 ? 4.280 6.834 -14.428 1.00 87.88 99 ALA A O 1
ATOM 792 N N . ARG A 1 100 ? 3.748 5.043 -13.176 1.00 87.00 100 ARG A N 1
ATOM 793 C CA . ARG A 1 100 ? 5.120 4.823 -12.717 1.00 87.00 100 ARG A CA 1
ATOM 794 C C . ARG A 1 100 ? 6.065 4.509 -13.876 1.00 87.00 100 ARG A C 1
ATOM 796 O O . ARG A 1 100 ? 7.188 5.009 -13.883 1.00 87.00 100 ARG A O 1
ATOM 803 N N . GLN A 1 101 ? 5.601 3.768 -14.884 1.00 84.19 101 GLN A N 1
ATOM 804 C CA . GLN A 1 101 ? 6.374 3.481 -16.103 1.00 84.19 101 GLN A CA 1
ATOM 805 C C . GLN A 1 101 ? 6.719 4.744 -16.903 1.00 84.19 101 GLN A C 1
ATOM 807 O O . GLN A 1 101 ? 7.771 4.802 -17.532 1.00 84.19 101 GLN A O 1
ATOM 812 N N . ARG A 1 102 ? 5.866 5.776 -16.846 1.00 84.75 102 ARG A N 1
ATOM 813 C CA . ARG A 1 102 ? 6.122 7.099 -17.443 1.00 84.75 102 ARG A CA 1
ATOM 814 C C . ARG A 1 102 ? 6.940 8.035 -16.543 1.00 84.75 102 ARG A C 1
ATOM 816 O O . ARG A 1 102 ? 7.178 9.178 -16.922 1.00 84.75 102 ARG A O 1
ATOM 823 N N . GLY A 1 103 ? 7.359 7.576 -15.361 1.00 78.88 103 GLY A N 1
ATOM 824 C CA . GLY A 1 103 ? 8.084 8.387 -14.380 1.00 78.88 103 GLY A CA 1
ATOM 825 C C . GLY A 1 103 ? 7.195 9.343 -13.578 1.00 78.88 103 GLY A C 1
ATOM 826 O O . GLY A 1 103 ? 7.700 10.276 -12.956 1.00 78.88 103 GLY A O 1
ATOM 827 N N . GLU A 1 104 ? 5.875 9.143 -13.581 1.00 82.88 104 GLU A N 1
ATOM 828 C CA . GLU A 1 104 ? 4.949 9.956 -12.793 1.00 82.88 104 GLU A CA 1
ATOM 829 C C . GLU A 1 104 ? 5.000 9.552 -11.311 1.00 82.88 104 GLU A C 1
ATOM 831 O O . GLU A 1 104 ? 5.093 8.376 -10.960 1.00 82.88 104 GLU A O 1
ATOM 836 N N . GLY A 1 105 ? 4.931 10.548 -10.420 1.00 77.75 105 GLY A N 1
ATOM 837 C CA . GLY A 1 105 ? 5.082 10.341 -8.976 1.00 77.75 105 GLY A CA 1
ATOM 838 C C . GLY A 1 105 ? 3.793 9.980 -8.218 1.00 77.75 105 GLY A C 1
ATOM 839 O O . GLY A 1 105 ? 3.803 9.845 -6.991 1.00 77.75 105 GLY A O 1
ATOM 840 N N . ALA A 1 106 ? 2.667 9.877 -8.921 1.00 84.75 106 ALA A N 1
ATOM 841 C CA . ALA A 1 106 ? 1.361 9.587 -8.343 1.00 84.75 106 ALA A CA 1
ATOM 842 C C . ALA A 1 106 ? 0.794 8.304 -8.962 1.00 84.75 106 ALA A C 1
ATOM 844 O O . ALA A 1 106 ? 0.896 8.138 -10.179 1.00 84.75 106 ALA A O 1
ATOM 845 N N . PRO A 1 107 ? 0.208 7.400 -8.158 1.00 91.00 107 PRO A N 1
ATOM 846 C CA . PRO A 1 107 ? -0.393 6.195 -8.700 1.00 91.00 107 PRO A CA 1
ATOM 847 C C . PRO A 1 107 ? -1.649 6.524 -9.515 1.00 91.00 107 PRO A C 1
ATOM 849 O O . PRO A 1 107 ? -2.429 7.397 -9.129 1.00 91.00 107 PRO A O 1
ATOM 852 N N . SER A 1 108 ? -1.865 5.812 -10.623 1.00 92.62 108 SER A N 1
ATOM 853 C CA . SER A 1 108 ? -2.980 6.080 -11.550 1.00 92.62 108 SER A CA 1
ATOM 854 C C . SER A 1 108 ? -4.070 5.014 -11.572 1.00 92.62 108 SER A C 1
ATOM 856 O O . SER A 1 108 ? -5.153 5.258 -12.103 1.00 92.62 108 SER A O 1
ATOM 858 N N . ASN A 1 109 ? -3.820 3.842 -10.987 1.00 95.38 109 ASN A N 1
ATOM 859 C CA . ASN A 1 109 ? -4.779 2.740 -10.949 1.00 95.38 109 ASN A CA 1
ATOM 860 C C . ASN A 1 109 ? -4.870 2.097 -9.555 1.00 95.38 109 ASN A C 1
ATOM 862 O O . ASN A 1 109 ? -4.089 2.414 -8.658 1.00 95.38 109 ASN A O 1
ATOM 866 N N . ALA A 1 110 ? -5.836 1.192 -9.370 1.00 95.75 110 ALA A N 1
ATOM 867 C CA . ALA A 1 110 ? -6.099 0.552 -8.080 1.00 95.75 110 ALA A CA 1
ATOM 868 C C . ALA A 1 110 ? -4.886 -0.223 -7.531 1.00 95.75 110 ALA A C 1
ATOM 870 O O . ALA A 1 110 ? -4.585 -0.116 -6.347 1.00 95.75 110 ALA A O 1
ATOM 871 N N . LEU A 1 111 ? -4.146 -0.947 -8.380 1.00 95.38 111 LEU A N 1
ATOM 872 C CA . LEU A 1 111 ? -2.959 -1.696 -7.949 1.00 95.38 111 LEU A CA 1
ATOM 873 C C . LEU A 1 111 ? -1.821 -0.766 -7.524 1.00 95.38 111 LEU A C 1
ATOM 875 O O . LEU A 1 111 ? -1.228 -0.970 -6.472 1.00 95.38 111 LEU A O 1
ATOM 879 N N . GLY A 1 112 ? -1.537 0.283 -8.294 1.00 93.75 112 GLY A N 1
ATOM 880 C CA . GLY A 1 112 ? -0.523 1.268 -7.936 1.00 93.75 112 GLY A CA 1
ATOM 881 C C . GLY A 1 112 ? -0.878 1.991 -6.644 1.00 93.75 112 GLY A C 1
ATOM 882 O O . GLY A 1 112 ? -0.054 2.075 -5.735 1.00 93.75 112 GLY A O 1
ATOM 883 N N . LYS A 1 113 ? -2.141 2.412 -6.505 1.00 94.75 113 LYS A N 1
ATOM 884 C CA . LYS A 1 113 ? -2.672 2.970 -5.257 1.00 94.75 113 LYS A CA 1
ATOM 885 C C . LYS A 1 113 ? -2.514 2.000 -4.090 1.00 94.75 113 LYS A C 1
ATOM 887 O O . LYS A 1 113 ? -2.216 2.440 -2.991 1.00 94.75 113 LYS A O 1
ATOM 892 N N . ALA A 1 114 ? -2.684 0.701 -4.308 1.00 94.88 114 ALA A N 1
ATOM 893 C CA . ALA A 1 114 ? -2.533 -0.295 -3.259 1.00 94.88 114 ALA A CA 1
ATOM 894 C C . ALA A 1 114 ? -1.068 -0.543 -2.865 1.00 94.88 114 ALA A C 1
ATOM 896 O O . ALA A 1 114 ? -0.774 -0.761 -1.689 1.00 94.88 114 ALA A O 1
ATOM 897 N N . VAL A 1 115 ? -0.141 -0.495 -3.827 1.00 92.69 115 VAL A N 1
ATOM 898 C CA . VAL A 1 115 ? 1.289 -0.715 -3.573 1.00 92.69 115 VAL A CA 1
ATOM 899 C C . VAL A 1 115 ? 1.912 0.474 -2.851 1.00 92.69 115 VAL A C 1
ATOM 901 O O . VAL A 1 115 ? 2.601 0.263 -1.856 1.00 92.69 115 VAL A O 1
ATOM 904 N N . VAL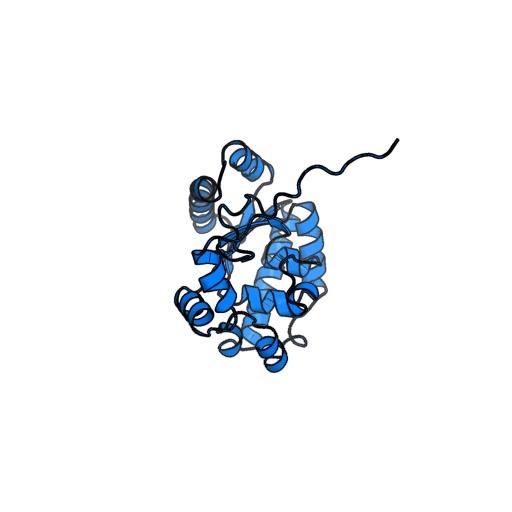 A 1 116 ? 1.671 1.705 -3.315 1.00 90.75 116 VAL A N 1
ATOM 905 C CA . VAL A 1 116 ? 2.319 2.902 -2.745 1.00 90.75 116 VAL A CA 1
ATOM 906 C C . VAL A 1 116 ? 1.398 3.779 -1.911 1.00 90.75 116 VAL A C 1
ATOM 908 O O . VAL A 1 116 ? 1.871 4.729 -1.310 1.00 90.75 116 VAL A O 1
ATOM 911 N N . GLY A 1 117 ? 0.103 3.486 -1.842 1.00 90.94 117 GLY A N 1
ATOM 912 C CA . GLY A 1 117 ? -0.896 4.315 -1.171 1.00 90.94 117 GLY A CA 1
ATOM 913 C C . GLY A 1 117 ? -1.450 5.431 -2.069 1.00 90.94 117 GLY A C 1
ATOM 914 O O . GLY A 1 117 ? -0.712 6.090 -2.811 1.00 90.94 117 GLY A O 1
ATOM 915 N N . ALA A 1 118 ? -2.765 5.656 -1.991 1.00 86.00 118 ALA A N 1
ATOM 916 C CA . ALA A 1 118 ? -3.483 6.596 -2.852 1.00 86.00 118 ALA A CA 1
ATOM 917 C C . ALA A 1 118 ? -3.319 8.054 -2.408 1.00 86.00 118 ALA A C 1
ATOM 919 O O . ALA A 1 118 ? -3.018 8.928 -3.220 1.00 86.00 118 ALA A O 1
ATOM 920 N N . ASN A 1 119 ? -3.493 8.308 -1.110 1.00 84.12 119 ASN A N 1
ATOM 921 C CA . ASN A 1 119 ? -3.608 9.656 -0.564 1.00 84.12 119 ASN A CA 1
ATOM 922 C C . ASN A 1 119 ? -2.497 9.918 0.445 1.00 84.12 119 ASN A C 1
ATOM 924 O O . ASN A 1 119 ? -2.433 9.254 1.474 1.00 84.12 119 ASN A O 1
ATOM 928 N N . ARG A 1 120 ? -1.630 10.894 0.179 1.00 83.94 120 ARG A N 1
ATOM 929 C CA . ARG A 1 120 ? -0.614 11.308 1.153 1.00 83.94 120 ARG A CA 1
ATOM 930 C C . ARG A 1 120 ? -1.287 11.963 2.360 1.00 83.94 120 ARG A C 1
ATOM 932 O O . ARG A 1 120 ? -2.135 12.831 2.174 1.00 83.94 120 ARG A O 1
ATOM 939 N N . LEU A 1 121 ? -0.904 11.548 3.567 1.00 82.31 121 LEU A N 1
ATOM 940 C CA . LEU A 1 121 ? -1.504 12.045 4.807 1.00 82.31 121 LEU A CA 1
ATOM 941 C C . LEU A 1 121 ? -1.005 13.442 5.178 1.00 82.31 121 L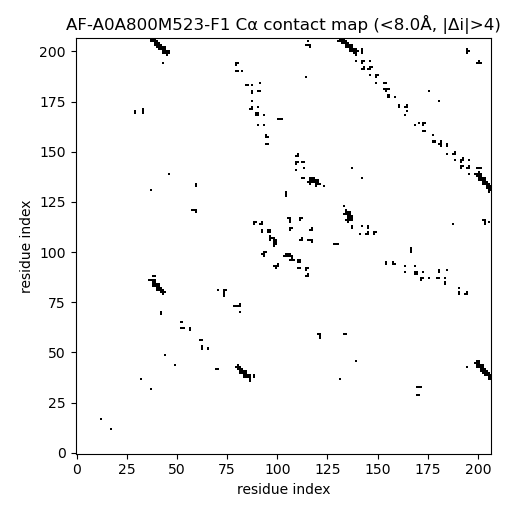EU A C 1
ATOM 943 O O . LEU A 1 121 ? -1.818 14.320 5.455 1.00 82.31 121 LEU A O 1
ATOM 947 N N . PHE A 1 122 ? 0.310 13.665 5.111 1.00 76.31 122 PHE A N 1
ATOM 948 C CA . PHE A 1 122 ? 0.920 14.951 5.443 1.00 76.31 122 PHE A CA 1
ATOM 949 C C . PHE A 1 122 ? 1.794 15.472 4.292 1.00 76.31 122 PHE A C 1
ATOM 951 O O . PHE A 1 122 ? 2.495 14.694 3.632 1.00 76.31 122 PHE A O 1
ATOM 958 N N . PRO A 1 123 ? 1.757 16.783 3.992 1.00 66.50 123 PRO A N 1
ATOM 959 C CA . PRO A 1 123 ? 2.636 17.381 2.995 1.00 66.50 123 PRO A CA 1
ATOM 960 C C . PRO A 1 123 ? 4.103 17.281 3.435 1.00 66.50 123 PRO A C 1
ATOM 962 O O . PRO A 1 123 ? 4.428 17.446 4.605 1.00 66.50 123 PRO A O 1
ATOM 965 N N . ASN A 1 124 ? 5.005 17.023 2.484 1.00 60.22 124 ASN A N 1
ATOM 966 C CA . ASN A 1 124 ? 6.438 16.935 2.767 1.00 60.22 124 ASN A CA 1
ATOM 967 C C . ASN A 1 124 ? 6.957 18.312 3.236 1.00 60.22 124 ASN A C 1
ATOM 969 O O . ASN A 1 124 ? 6.763 19.283 2.498 1.00 60.22 124 ASN A O 1
ATOM 973 N N . PRO A 1 125 ? 7.657 18.438 4.381 1.00 46.03 125 PRO A N 1
ATOM 974 C CA . PRO A 1 125 ? 8.275 19.708 4.772 1.00 46.03 125 PRO A CA 1
ATOM 975 C C . PRO A 1 125 ? 9.400 20.157 3.815 1.00 46.03 125 PRO A C 1
ATOM 977 O O . PRO A 1 125 ? 9.877 21.287 3.907 1.00 46.03 125 PRO A O 1
ATOM 980 N N . GLY A 1 126 ? 9.817 19.306 2.867 1.00 48.97 126 GLY A N 1
ATOM 981 C CA . GLY A 1 126 ? 10.791 19.628 1.824 1.00 48.97 126 GLY A CA 1
ATOM 982 C C . GLY A 1 126 ? 10.229 19.519 0.404 1.00 48.97 126 GLY A C 1
ATOM 983 O O . GLY A 1 126 ? 9.434 18.639 0.093 1.00 48.97 126 GLY A O 1
ATOM 984 N N . THR A 1 127 ? 10.729 20.363 -0.502 1.00 38.38 127 THR A N 1
ATOM 985 C CA . THR A 1 127 ? 10.430 20.403 -1.952 1.00 38.38 127 THR A CA 1
ATOM 986 C C . THR A 1 127 ? 10.834 19.146 -2.740 1.00 38.38 127 THR A C 1
ATOM 988 O O . THR A 1 127 ? 10.873 19.172 -3.970 1.00 38.38 127 THR A O 1
ATOM 991 N N . SER A 1 128 ? 11.170 18.042 -2.074 1.00 42.34 128 SER A N 1
ATOM 992 C CA . SER A 1 128 ? 11.561 16.817 -2.757 1.00 42.34 128 SER A CA 1
ATOM 993 C C . SER A 1 128 ? 10.312 16.088 -3.243 1.00 42.34 128 SER A C 1
ATOM 995 O O . SER A 1 128 ? 9.523 15.582 -2.446 1.00 42.34 128 SER A O 1
ATOM 997 N N . HIS A 1 129 ? 10.175 15.993 -4.567 1.00 45.16 129 HIS A N 1
ATOM 998 C CA . HIS A 1 129 ? 9.192 15.198 -5.321 1.00 45.16 129 HIS A CA 1
ATOM 999 C C . HIS A 1 129 ? 9.283 13.679 -5.064 1.00 45.16 129 HIS A C 1
ATOM 1001 O O . HIS A 1 129 ? 8.775 12.871 -5.836 1.00 45.16 129 HIS A O 1
ATOM 1007 N N . LEU A 1 130 ? 9.974 13.280 -4.003 1.00 52.19 130 LEU A N 1
ATOM 1008 C CA . LEU A 1 130 ? 10.276 11.906 -3.680 1.00 52.19 130 LEU A CA 1
ATOM 1009 C C . LEU A 1 130 ? 9.112 11.310 -2.883 1.00 52.19 130 LEU A C 1
ATOM 1011 O O . LEU A 1 130 ? 8.615 11.895 -1.922 1.00 52.19 130 LEU A O 1
ATOM 1015 N N . ILE A 1 131 ? 8.669 10.142 -3.334 1.00 57.19 131 ILE A N 1
ATOM 1016 C CA . ILE A 1 131 ? 7.640 9.297 -2.702 1.00 57.19 131 ILE A CA 1
ATOM 1017 C C . ILE A 1 131 ? 8.208 8.570 -1.476 1.00 57.19 131 ILE A C 1
ATOM 1019 O O . ILE A 1 131 ? 7.466 8.040 -0.657 1.00 57.19 131 ILE A O 1
ATOM 1023 N N . TYR A 1 132 ? 9.530 8.580 -1.353 1.00 60.91 132 TYR A N 1
ATOM 1024 C CA . TYR A 1 132 ? 10.297 8.075 -0.227 1.00 60.91 132 TYR A CA 1
ATOM 1025 C C . TYR A 1 132 ? 9.972 8.850 1.055 1.00 60.91 132 TYR A C 1
ATOM 1027 O O . TYR A 1 132 ? 9.730 10.060 0.987 1.00 60.91 132 TYR A O 1
ATOM 1035 N N . TRP A 1 133 ? 9.959 8.152 2.194 1.00 69.56 133 TRP A N 1
ATOM 1036 C CA . TRP A 1 133 ? 9.526 8.689 3.492 1.00 69.56 133 TRP A CA 1
ATOM 1037 C C . TRP A 1 133 ? 8.141 9.312 3.390 1.00 69.56 133 TRP A C 1
ATOM 1039 O O . TRP A 1 133 ? 7.943 10.506 3.624 1.00 69.56 133 TRP A O 1
ATOM 1049 N N . SER A 1 134 ? 7.178 8.515 2.921 1.00 76.12 134 SER A N 1
ATOM 1050 C CA . SER A 1 134 ? 5.800 8.977 2.823 1.00 76.12 134 SER A CA 1
ATOM 1051 C C . SER A 1 134 ? 4.805 7.991 3.392 1.00 76.12 134 SER A C 1
ATOM 1053 O O . SER A 1 134 ? 4.937 6.771 3.300 1.00 76.12 134 SER A O 1
ATOM 1055 N N . TRP A 1 135 ? 3.790 8.600 3.980 1.00 85.88 135 TRP A N 1
ATOM 1056 C CA . TRP A 1 135 ? 2.704 7.953 4.668 1.00 85.88 135 TRP A CA 1
ATOM 1057 C C . TRP A 1 135 ? 1.443 8.194 3.880 1.00 85.88 135 TRP A C 1
ATOM 1059 O O . TRP A 1 135 ? 1.051 9.342 3.620 1.00 85.88 135 TRP A O 1
ATOM 1069 N N . ARG A 1 136 ? 0.840 7.106 3.426 1.00 89.75 136 ARG A N 1
ATOM 1070 C CA . ARG A 1 136 ? -0.240 7.174 2.457 1.00 89.75 136 ARG A CA 1
ATOM 1071 C C . ARG A 1 136 ? -1.370 6.246 2.836 1.00 89.75 136 ARG A C 1
ATOM 1073 O O . ARG A 1 136 ? -1.167 5.141 3.323 1.00 89.75 136 ARG A O 1
ATOM 1080 N N . LEU A 1 137 ? -2.579 6.715 2.589 1.00 92.31 137 LEU A N 1
ATOM 1081 C CA . LEU A 1 137 ? -3.807 6.022 2.905 1.00 92.31 137 LEU A CA 1
ATOM 1082 C C . LEU A 1 137 ? -4.431 5.446 1.641 1.00 92.31 137 LEU A C 1
ATOM 1084 O O . LEU A 1 137 ? -4.578 6.142 0.633 1.00 92.31 137 LEU A O 1
ATOM 1088 N N . VAL A 1 138 ? -4.854 4.194 1.747 1.00 94.31 138 VAL A N 1
ATOM 1089 C CA . VAL A 1 138 ? -5.859 3.582 0.883 1.00 94.31 138 VAL A CA 1
ATOM 1090 C C . VAL A 1 138 ? -7.140 3.503 1.702 1.00 94.31 138 VAL A C 1
ATOM 1092 O O . VAL A 1 138 ? -7.187 2.832 2.740 1.00 9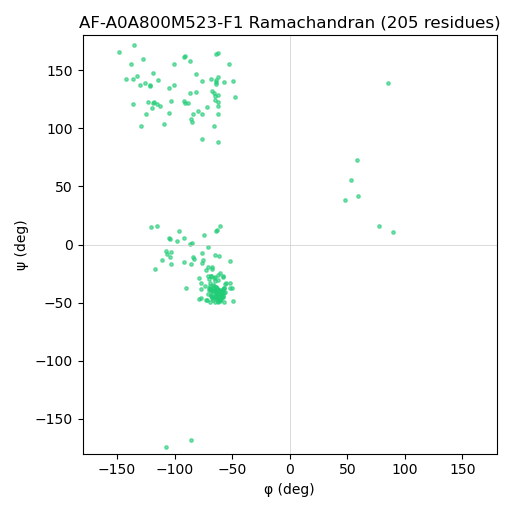4.31 138 VAL A O 1
ATOM 1095 N N . SER A 1 139 ? -8.153 4.263 1.293 1.00 94.06 139 SER A N 1
ATOM 1096 C CA . SER A 1 139 ? -9.432 4.317 2.007 1.00 94.06 139 SER A CA 1
ATOM 1097 C C . SER A 1 139 ? -10.142 2.959 1.991 1.00 94.06 139 SER A C 1
ATOM 1099 O O . SER A 1 139 ? -9.811 2.084 1.199 1.00 94.06 139 SER A O 1
ATOM 1101 N N . GLN A 1 140 ? -11.141 2.769 2.854 1.00 94.44 140 GLN A N 1
ATOM 1102 C CA . GLN A 1 140 ? -11.904 1.515 2.900 1.00 94.44 140 GLN A CA 1
ATOM 1103 C C . GLN A 1 140 ? -12.546 1.160 1.545 1.00 94.44 140 GLN A C 1
ATOM 1105 O O . GLN A 1 140 ? -12.585 -0.010 1.172 1.00 94.44 140 GLN A O 1
ATOM 1110 N N . GLU A 1 141 ? -13.036 2.160 0.810 1.00 93.44 141 GLU A N 1
ATOM 1111 C CA . GLU A 1 141 ? -13.595 1.976 -0.533 1.00 93.44 141 GLU A CA 1
ATOM 1112 C C . GLU A 1 141 ? -12.511 1.517 -1.520 1.00 93.44 141 GLU A C 1
ATOM 1114 O O . GLU A 1 141 ? -12.651 0.476 -2.163 1.00 93.44 141 GLU A O 1
ATOM 1119 N N . GLU A 1 142 ? -11.373 2.214 -1.543 1.00 95.69 142 GLU A N 1
ATOM 1120 C CA . GLU A 1 142 ? -10.234 1.876 -2.407 1.00 95.69 142 GLU A CA 1
ATOM 1121 C C . GLU A 1 142 ? -9.599 0.520 -2.056 1.00 95.69 142 GLU A C 1
ATOM 1123 O O . GLU A 1 142 ? -9.052 -0.146 -2.931 1.00 95.69 142 GLU A O 1
ATOM 1128 N N . VAL A 1 143 ? -9.681 0.072 -0.798 1.00 95.88 143 VAL A N 1
ATOM 1129 C CA . VAL A 1 143 ? -9.238 -1.270 -0.383 1.00 95.88 143 VAL A CA 1
ATOM 1130 C C . VAL A 1 143 ? -10.070 -2.355 -1.072 1.00 95.88 143 VAL A C 1
ATOM 1132 O O . VAL A 1 143 ? -9.513 -3.375 -1.479 1.00 95.88 143 VAL A O 1
ATOM 1135 N N . GLY A 1 144 ? -11.378 -2.138 -1.248 1.00 94.44 144 GLY A N 1
ATOM 1136 C CA . GLY A 1 144 ? -12.246 -3.052 -1.995 1.00 94.44 144 GLY A CA 1
ATOM 1137 C C . GLY A 1 144 ? -11.871 -3.126 -3.477 1.00 94.44 144 GLY A C 1
ATOM 1138 O O . GLY A 1 144 ? -11.751 -4.220 -4.033 1.00 94.44 144 GLY A O 1
ATOM 1139 N N . GLU A 1 145 ? -11.608 -1.975 -4.099 1.00 95.88 145 GLU A N 1
ATOM 1140 C CA . GLU A 1 145 ? -11.135 -1.899 -5.488 1.00 95.88 145 GLU A CA 1
ATOM 1141 C C . GLU A 1 145 ? -9.769 -2.574 -5.665 1.00 95.88 145 GLU A C 1
ATOM 1143 O O . GLU A 1 145 ? -9.561 -3.336 -6.611 1.00 95.88 145 GLU A O 1
ATOM 1148 N N . ALA A 1 146 ? -8.845 -2.335 -4.731 1.00 94.94 146 ALA A N 1
ATOM 1149 C CA . ALA A 1 146 ? -7.528 -2.953 -4.712 1.00 94.94 146 ALA A CA 1
ATOM 1150 C C . ALA A 1 146 ? -7.624 -4.479 -4.592 1.00 94.94 146 ALA A C 1
ATOM 1152 O O . ALA A 1 146 ? -6.991 -5.192 -5.369 1.00 94.94 146 ALA A O 1
ATOM 1153 N N . ALA A 1 147 ? -8.439 -4.990 -3.665 1.00 94.38 147 ALA A N 1
ATOM 1154 C CA . ALA A 1 147 ? -8.647 -6.424 -3.469 1.00 94.38 147 ALA A CA 1
ATOM 1155 C C . ALA A 1 147 ? -9.199 -7.108 -4.734 1.00 94.38 147 ALA A C 1
ATOM 1157 O O . ALA A 1 147 ? -8.708 -8.170 -5.137 1.00 94.38 147 ALA A O 1
ATOM 1158 N N . ALA A 1 148 ? -10.166 -6.472 -5.403 1.00 94.12 148 ALA A N 1
ATOM 1159 C CA . ALA A 1 148 ? -10.687 -6.946 -6.681 1.00 94.12 148 ALA A CA 1
ATOM 1160 C C . ALA A 1 148 ? -9.601 -6.946 -7.771 1.00 94.12 148 ALA A C 1
ATOM 1162 O O . ALA A 1 148 ? -9.430 -7.949 -8.464 1.00 94.12 148 ALA A O 1
ATOM 1163 N N . ALA A 1 149 ? -8.826 -5.862 -7.878 1.00 94.25 149 ALA A N 1
ATOM 1164 C CA . ALA A 1 149 ? -7.771 -5.726 -8.879 1.00 94.25 149 ALA A CA 1
ATOM 1165 C C . ALA A 1 149 ? -6.623 -6.730 -8.685 1.00 94.25 149 ALA A C 1
ATOM 1167 O O . ALA A 1 149 ? -6.121 -7.274 -9.671 1.00 94.25 149 ALA A O 1
ATOM 1168 N N . PHE A 1 150 ? -6.219 -7.001 -7.438 1.00 93.12 150 PHE A N 1
ATOM 1169 C CA . PHE A 1 150 ? -5.231 -8.034 -7.110 1.00 93.12 150 PHE A CA 1
ATOM 1170 C C . PHE A 1 150 ? -5.731 -9.421 -7.511 1.00 93.12 150 PHE A C 1
ATOM 1172 O O . PHE A 1 150 ? -5.015 -10.170 -8.167 1.00 93.12 150 PHE A O 1
ATOM 1179 N N . SER A 1 151 ? -6.987 -9.734 -7.189 1.00 91.44 151 SER A N 1
ATOM 1180 C CA . SER A 1 151 ? -7.578 -11.051 -7.458 1.00 91.44 151 SER A CA 1
ATOM 1181 C C . SER A 1 151 ? -7.761 -11.346 -8.954 1.00 91.44 151 SER A C 1
ATOM 1183 O O . SER A 1 151 ? -7.871 -12.508 -9.338 1.00 91.44 151 SER A O 1
ATOM 1185 N N . SER A 1 152 ? -7.795 -10.315 -9.804 1.00 91.50 152 SER A N 1
ATOM 1186 C CA . SER A 1 152 ? -7.950 -10.449 -11.258 1.00 91.50 152 SER A CA 1
ATOM 1187 C C . SER A 1 152 ? -6.659 -10.225 -12.052 1.00 91.50 152 SER A C 1
ATOM 1189 O O . SER A 1 152 ? -6.716 -10.155 -13.280 1.00 91.50 152 SER A O 1
ATOM 1191 N N . SER A 1 153 ? -5.514 -10.042 -11.388 1.00 91.06 153 SER A N 1
ATOM 1192 C CA . SER A 1 153 ? -4.251 -9.672 -12.038 1.00 91.06 153 SER A CA 1
ATOM 1193 C C . SER A 1 153 ? -3.115 -10.615 -11.655 1.00 91.06 153 SER A C 1
ATOM 1195 O O . SER A 1 153 ? -3.150 -11.284 -10.631 1.00 91.06 153 SER A O 1
ATOM 1197 N N . SER A 1 154 ? -2.071 -10.635 -12.480 1.00 87.75 154 SER A N 1
ATOM 1198 C CA . SER A 1 154 ? -0.797 -11.286 -12.183 1.00 87.75 154 SER A CA 1
ATOM 1199 C C . SER A 1 154 ? 0.359 -10.388 -12.625 1.00 87.75 154 SER A C 1
ATOM 1201 O O . SER A 1 154 ? 0.204 -9.535 -13.510 1.00 87.75 154 SER A O 1
ATOM 1203 N N . VAL A 1 155 ? 1.520 -10.577 -11.997 1.00 85.94 155 VAL A N 1
ATOM 1204 C CA . VAL A 1 155 ? 2.759 -9.845 -12.323 1.00 85.94 155 VAL A CA 1
ATOM 1205 C C . VAL A 1 155 ? 3.792 -10.690 -13.062 1.00 85.94 155 VAL A C 1
ATOM 1207 O O . VAL A 1 155 ? 4.753 -10.133 -13.582 1.00 85.94 155 VAL A O 1
ATOM 1210 N N . ARG A 1 156 ? 3.554 -12.003 -13.181 1.00 80.44 156 ARG A N 1
ATOM 1211 C CA . ARG A 1 156 ? 4.457 -12.978 -13.809 1.00 80.44 156 ARG A CA 1
ATOM 1212 C C . ARG A 1 156 ? 4.959 -12.542 -15.183 1.00 80.44 156 ARG A C 1
ATOM 1214 O O . ARG A 1 156 ? 6.157 -12.534 -15.435 1.00 80.44 156 ARG A O 1
ATOM 1221 N N . ASP A 1 157 ? 4.040 -12.103 -16.038 1.00 79.12 157 ASP A N 1
ATOM 1222 C CA . ASP A 1 157 ? 4.348 -11.727 -17.423 1.00 79.12 157 ASP A CA 1
ATOM 1223 C C . ASP A 1 157 ? 4.670 -10.231 -17.586 1.00 79.12 157 ASP A C 1
ATOM 1225 O O . ASP A 1 157 ? 4.813 -9.738 -18.703 1.00 79.12 157 ASP A O 1
ATOM 1229 N N . ARG A 1 158 ? 4.745 -9.479 -16.479 1.00 82.38 158 ARG A N 1
ATOM 1230 C CA . ARG A 1 158 ? 4.992 -8.025 -16.479 1.00 82.38 158 ARG A CA 1
ATOM 1231 C C . ARG A 1 158 ? 6.422 -7.661 -16.096 1.00 82.38 158 ARG A C 1
ATOM 1233 O O . ARG A 1 158 ? 6.786 -6.487 -16.145 1.00 82.38 158 ARG A O 1
ATOM 1240 N N . PHE A 1 159 ? 7.218 -8.646 -15.693 1.00 79.56 159 PHE A N 1
ATOM 1241 C CA . PHE A 1 159 ? 8.609 -8.438 -15.339 1.00 79.56 159 PHE A CA 1
ATOM 1242 C C . PHE A 1 159 ? 9.463 -8.269 -16.602 1.00 79.56 159 PHE A C 1
ATOM 1244 O O . PHE A 1 159 ? 9.678 -9.218 -17.353 1.00 79.56 159 PHE A O 1
ATOM 1251 N N . ASP A 1 160 ? 9.985 -7.061 -16.804 1.00 78.44 160 ASP A N 1
ATOM 1252 C CA . ASP A 1 160 ? 10.989 -6.759 -17.822 1.00 78.44 160 ASP A CA 1
ATOM 1253 C C . ASP A 1 160 ? 12.156 -6.007 -17.157 1.00 78.44 160 ASP A C 1
ATOM 1255 O O . ASP A 1 160 ? 12.044 -4.810 -16.869 1.00 78.44 160 ASP A O 1
ATOM 1259 N N . PRO A 1 161 ? 13.285 -6.688 -16.884 1.00 69.75 161 PRO A N 1
ATOM 1260 C CA . PRO A 1 161 ? 14.410 -6.073 -16.195 1.00 69.75 161 PRO A CA 1
ATOM 1261 C C . PRO A 1 161 ? 15.100 -5.010 -17.059 1.00 69.75 161 PRO A C 1
ATOM 1263 O O . PRO A 1 161 ? 15.670 -4.066 -16.518 1.00 69.75 161 PRO A O 1
ATOM 1266 N N . VAL A 1 162 ? 15.045 -5.109 -18.391 1.00 71.12 162 VAL A N 1
ATOM 1267 C CA . VAL A 1 162 ? 15.665 -4.110 -19.272 1.00 71.12 162 VAL A CA 1
ATOM 1268 C C . VAL A 1 162 ? 14.854 -2.820 -19.229 1.00 71.12 162 VAL A C 1
ATOM 1270 O O . VAL A 1 162 ? 15.416 -1.745 -19.014 1.00 71.12 162 VAL A O 1
ATOM 1273 N N . ALA A 1 163 ? 13.532 -2.924 -19.361 1.00 74.56 163 ALA A N 1
ATOM 1274 C CA . ALA A 1 163 ? 12.647 -1.769 -19.283 1.00 74.56 163 ALA A CA 1
ATOM 1275 C C . ALA A 1 163 ? 12.678 -1.112 -17.889 1.00 74.56 163 ALA A C 1
ATOM 1277 O O . ALA A 1 163 ? 12.743 0.117 -17.792 1.00 74.56 163 ALA A O 1
ATOM 1278 N N . ALA A 1 164 ? 12.734 -1.904 -16.812 1.00 67.31 164 ALA A N 1
ATOM 1279 C CA . ALA A 1 164 ? 12.861 -1.381 -15.451 1.00 67.31 164 ALA A CA 1
ATOM 1280 C C . ALA A 1 164 ? 14.171 -0.595 -15.231 1.00 67.31 164 ALA A C 1
ATOM 1282 O O . ALA A 1 164 ? 14.152 0.457 -14.588 1.00 67.31 164 ALA A O 1
ATOM 1283 N N . LEU A 1 165 ? 15.295 -1.042 -15.815 1.00 65.44 165 LEU A N 1
ATOM 1284 C CA . LEU A 1 165 ? 16.580 -0.321 -15.773 1.00 65.44 165 LEU A CA 1
ATOM 1285 C C . LEU A 1 165 ? 16.500 1.040 -16.448 1.00 65.44 165 LEU A C 1
ATOM 1287 O O . LEU A 1 165 ? 17.024 2.019 -15.924 1.00 65.44 165 LEU A O 1
ATOM 1291 N N . THR A 1 166 ? 15.826 1.115 -17.593 1.00 65.50 166 THR A N 1
ATOM 1292 C CA . THR A 1 166 ? 15.684 2.379 -18.326 1.00 65.50 166 THR A CA 1
ATOM 1293 C C . THR A 1 166 ? 14.765 3.387 -17.638 1.00 65.50 166 THR A C 1
ATOM 1295 O O . THR A 1 166 ? 14.840 4.574 -17.939 1.00 65.50 166 THR A O 1
ATOM 1298 N N . ALA A 1 167 ? 13.913 2.931 -16.719 1.00 65.44 167 ALA A N 1
ATOM 1299 C CA . ALA A 1 167 ? 12.922 3.757 -16.037 1.00 65.44 167 ALA A CA 1
ATOM 1300 C C . ALA A 1 167 ? 13.384 4.277 -14.660 1.00 65.44 167 ALA A C 1
ATOM 1302 O O . ALA A 1 167 ? 12.557 4.784 -13.898 1.00 65.44 167 ALA A O 1
ATOM 1303 N N . ASP A 1 168 ? 14.676 4.136 -14.326 1.00 65.69 168 ASP A N 1
ATOM 1304 C CA . ASP A 1 168 ? 15.240 4.489 -13.013 1.00 65.69 168 ASP A CA 1
ATOM 1305 C C . ASP A 1 168 ? 14.403 3.920 -11.848 1.00 65.69 168 ASP A C 1
ATOM 1307 O O . ASP A 1 168 ? 14.177 4.565 -10.816 1.00 65.69 168 ASP A O 1
ATOM 1311 N N . VAL A 1 169 ? 13.893 2.696 -12.026 1.00 65.56 169 VAL A N 1
ATOM 1312 C CA . VAL A 1 169 ? 13.270 1.946 -10.935 1.00 65.56 169 VAL A CA 1
ATOM 1313 C C . VAL A 1 169 ? 14.348 1.664 -9.901 1.00 65.56 169 VAL A C 1
ATOM 1315 O O . VAL A 1 169 ? 15.490 1.345 -10.246 1.00 65.56 169 VAL A O 1
ATOM 1318 N N . TYR A 1 170 ? 13.997 1.819 -8.628 1.00 64.44 170 TYR A N 1
ATOM 1319 C CA . TYR A 1 170 ? 14.937 1.727 -7.525 1.00 64.44 170 TYR A CA 1
ATOM 1320 C C . TYR A 1 170 ? 15.835 0.483 -7.649 1.00 64.44 170 TYR A C 1
ATOM 1322 O O . TYR A 1 170 ? 15.366 -0.646 -7.802 1.00 64.44 170 TYR A O 1
ATOM 1330 N N . PHE A 1 171 ? 17.149 0.726 -7.585 1.00 53.03 171 PHE A N 1
ATOM 1331 C CA . PHE A 1 171 ? 18.269 -0.111 -8.055 1.00 53.03 171 PHE A CA 1
ATOM 1332 C C . PHE A 1 171 ? 18.287 -1.573 -7.571 1.00 53.03 171 PHE A C 1
ATOM 1334 O O . PHE A 1 171 ? 19.018 -2.401 -8.110 1.00 53.03 171 PHE A O 1
ATOM 1341 N N . GLN A 1 172 ? 17.495 -1.921 -6.558 1.00 54.09 172 GLN A N 1
ATOM 1342 C CA . GLN A 1 172 ? 17.378 -3.304 -6.095 1.00 54.09 172 GLN A CA 1
ATOM 1343 C C . GLN A 1 172 ? 16.518 -4.185 -7.006 1.00 54.09 172 GLN A C 1
ATOM 1345 O O . GLN A 1 172 ? 16.552 -5.404 -6.846 1.00 54.09 172 GLN A O 1
ATOM 1350 N N . PHE A 1 173 ? 15.846 -3.607 -8.011 1.00 53.38 173 PHE A N 1
ATOM 1351 C CA . PHE A 1 173 ? 15.130 -4.368 -9.038 1.00 53.38 173 PHE A CA 1
ATOM 1352 C C . PHE A 1 173 ? 15.999 -5.451 -9.698 1.00 53.38 173 PHE A C 1
ATOM 1354 O O . PHE A 1 173 ? 15.515 -6.533 -10.006 1.00 53.38 173 PHE A O 1
ATOM 1361 N N . PHE A 1 174 ? 17.306 -5.204 -9.840 1.00 51.91 174 PHE A N 1
ATOM 1362 C CA . PHE A 1 174 ? 18.241 -6.117 -10.515 1.00 51.91 174 PHE A CA 1
ATOM 1363 C C . PHE A 1 174 ? 18.775 -7.250 -9.642 1.00 51.91 174 PHE A C 1
ATOM 1365 O O . PHE A 1 174 ? 19.404 -8.168 -10.161 1.00 51.91 174 PHE A O 1
ATOM 1372 N N . GLN A 1 175 ? 18.572 -7.184 -8.325 1.00 61.31 175 GLN A N 1
ATOM 1373 C CA . GLN A 1 175 ? 18.966 -8.267 -7.417 1.00 61.31 175 GLN A CA 1
ATOM 1374 C C . GLN A 1 175 ? 17.834 -9.266 -7.182 1.00 61.31 175 GLN A C 1
ATOM 1376 O O . GLN A 1 175 ? 18.076 -10.352 -6.658 1.00 61.31 175 GLN A O 1
ATOM 1381 N N . LEU A 1 176 ? 16.611 -8.889 -7.549 1.00 66.88 176 LEU A N 1
ATOM 1382 C CA . LEU A 1 176 ? 15.402 -9.637 -7.262 1.00 66.88 176 LEU A CA 1
ATOM 1383 C C . LEU A 1 176 ? 14.968 -10.416 -8.496 1.00 66.88 176 LEU A C 1
ATOM 1385 O O . LEU A 1 176 ? 15.016 -9.923 -9.624 1.00 66.88 176 LEU A O 1
ATOM 1389 N N . ARG A 1 177 ? 14.560 -11.658 -8.271 1.00 78.69 177 ARG A N 1
ATOM 1390 C CA . ARG A 1 177 ? 14.054 -12.534 -9.322 1.00 78.69 177 ARG A CA 1
ATOM 1391 C C . ARG A 1 177 ? 12.550 -12.293 -9.502 1.00 78.69 177 ARG A C 1
ATOM 1393 O O . ARG A 1 177 ? 11.901 -11.823 -8.563 1.00 78.69 177 ARG A O 1
ATOM 1400 N N . PRO A 1 178 ? 11.966 -12.629 -10.664 1.00 82.19 178 PRO A N 1
ATOM 1401 C CA . PRO A 1 178 ? 10.523 -12.504 -10.890 1.00 82.19 178 PRO A CA 1
ATOM 1402 C C . PRO A 1 178 ? 9.679 -13.137 -9.774 1.00 82.19 178 PRO A C 1
ATOM 1404 O O . PRO A 1 178 ? 8.683 -12.560 -9.343 1.00 82.19 178 PRO A O 1
ATOM 1407 N N . GLU A 1 179 ? 10.122 -14.274 -9.233 1.00 86.44 179 GLU A N 1
ATOM 1408 C CA . GLU A 1 179 ? 9.416 -15.002 -8.175 1.00 86.44 179 GLU A CA 1
ATOM 1409 C C . GLU A 1 179 ? 9.351 -14.211 -6.862 1.00 86.44 179 GLU A C 1
ATOM 1411 O O . GLU A 1 179 ? 8.399 -14.355 -6.096 1.00 86.44 179 GLU A O 1
ATOM 1416 N N . ASP A 1 180 ? 10.336 -13.345 -6.599 1.00 85.56 180 ASP A N 1
ATOM 1417 C CA . ASP A 1 180 ? 10.337 -12.498 -5.407 1.00 85.56 180 ASP A CA 1
ATOM 1418 C C . ASP A 1 180 ? 9.219 -11.437 -5.506 1.00 85.56 180 ASP A C 1
ATOM 1420 O O . ASP A 1 180 ? 8.592 -11.093 -4.501 1.00 85.56 180 ASP A O 1
ATOM 1424 N N . TYR A 1 181 ? 8.910 -10.965 -6.721 1.00 86.81 181 TYR A N 1
ATOM 1425 C CA . TYR A 1 181 ? 7.795 -10.051 -6.985 1.00 86.81 181 TYR A CA 1
ATOM 1426 C C . TYR A 1 181 ? 6.438 -10.743 -6.989 1.00 86.81 181 TYR A C 1
ATOM 1428 O O . TYR A 1 181 ? 5.475 -10.172 -6.482 1.00 86.81 181 TYR A O 1
ATOM 1436 N N . GLU A 1 182 ? 6.354 -11.960 -7.525 1.00 89.50 182 GLU A N 1
ATOM 1437 C CA . GLU A 1 182 ? 5.141 -12.780 -7.437 1.00 89.50 182 GLU A CA 1
ATOM 1438 C C . GLU A 1 182 ? 4.791 -13.065 -5.977 1.00 89.50 182 GLU A C 1
ATOM 1440 O O . GLU A 1 182 ? 3.670 -12.806 -5.545 1.00 89.50 182 GLU A O 1
ATOM 1445 N N . HIS A 1 183 ? 5.774 -13.492 -5.182 1.00 90.25 183 HIS A N 1
ATOM 1446 C CA . HIS A 1 183 ? 5.571 -13.744 -3.761 1.00 90.25 183 HIS A CA 1
ATOM 1447 C C . HIS A 1 183 ? 5.093 -12.487 -3.026 1.00 90.25 183 HIS A C 1
ATOM 1449 O O . HIS A 1 183 ? 4.162 -12.541 -2.218 1.00 90.25 183 HIS A O 1
ATOM 1455 N N . TYR A 1 184 ? 5.711 -11.344 -3.327 1.00 89.81 184 TYR A N 1
ATOM 1456 C CA . TYR A 1 184 ? 5.322 -10.049 -2.782 1.00 89.81 184 TYR A CA 1
ATOM 1457 C C . TYR A 1 184 ? 3.882 -9.664 -3.171 1.00 89.81 184 TYR A C 1
ATOM 1459 O O . TYR A 1 184 ? 3.082 -9.271 -2.318 1.00 89.81 184 TYR A O 1
ATOM 1467 N N . PHE A 1 185 ? 3.517 -9.849 -4.441 1.00 92.44 185 PHE A N 1
ATOM 1468 C CA . PHE A 1 185 ? 2.172 -9.600 -4.960 1.00 92.44 185 PHE A CA 1
ATOM 1469 C C . PHE A 1 185 ? 1.118 -10.508 -4.307 1.00 92.44 185 PHE A C 1
ATOM 1471 O O . PHE A 1 185 ? 0.048 -10.031 -3.925 1.00 92.44 185 PHE A O 1
ATOM 1478 N N . ASP A 1 186 ? 1.423 -11.788 -4.096 1.00 92.50 186 ASP A N 1
ATOM 1479 C CA . ASP A 1 186 ? 0.527 -12.749 -3.440 1.00 92.50 186 ASP A CA 1
ATOM 1480 C C . ASP A 1 186 ? 0.286 -12.414 -1.961 1.00 92.50 186 ASP A C 1
ATOM 1482 O O . ASP A 1 186 ? -0.805 -12.637 -1.420 1.00 92.50 186 ASP A O 1
ATOM 1486 N N . HIS A 1 187 ? 1.296 -11.880 -1.271 1.00 92.25 187 HIS A N 1
ATOM 1487 C CA . HIS A 1 187 ? 1.129 -11.382 0.097 1.00 92.25 187 HIS A CA 1
ATOM 1488 C C . HIS A 1 187 ? 0.219 -10.163 0.146 1.00 92.25 187 HIS A C 1
ATOM 1490 O O . HIS A 1 187 ? -0.733 -10.163 0.928 1.00 92.25 187 HIS A O 1
ATOM 1496 N N . LEU A 1 188 ? 0.444 -9.171 -0.721 1.00 93.62 188 LEU A N 1
ATOM 1497 C CA . LEU A 1 188 ? -0.438 -8.005 -0.806 1.00 93.62 188 LEU A CA 1
ATOM 1498 C C . LEU A 1 188 ? -1.864 -8.403 -1.198 1.00 93.62 188 LEU A C 1
ATOM 1500 O O . LEU A 1 188 ? -2.815 -7.910 -0.599 1.00 93.62 188 LEU A O 1
ATOM 1504 N N . THR A 1 189 ? -2.025 -9.360 -2.111 1.00 94.50 189 THR A N 1
ATOM 1505 C CA . THR A 1 189 ? -3.336 -9.905 -2.491 1.00 94.50 189 THR A CA 1
ATOM 1506 C C . THR A 1 189 ? -4.079 -10.464 -1.278 1.00 94.50 189 THR A C 1
ATOM 1508 O O . THR A 1 189 ? -5.236 -10.116 -1.035 1.00 94.50 189 THR A O 1
ATOM 1511 N N . ARG A 1 190 ? -3.422 -11.308 -0.472 1.00 93.94 190 ARG A N 1
ATOM 1512 C CA . ARG A 1 190 ? -4.019 -11.868 0.754 1.00 93.94 190 ARG A CA 1
ATOM 1513 C C . ARG A 1 190 ? -4.324 -10.786 1.787 1.00 93.94 190 ARG A C 1
ATOM 1515 O O . ARG A 1 190 ? -5.404 -10.795 2.377 1.00 93.94 190 ARG A O 1
ATOM 1522 N N . PHE A 1 191 ? -3.403 -9.846 1.970 1.00 93.81 191 PHE A N 1
ATOM 1523 C CA . PHE A 1 191 ? -3.547 -8.742 2.911 1.00 93.81 191 PHE A CA 1
ATOM 1524 C C . PHE A 1 191 ? -4.738 -7.835 2.561 1.00 93.81 191 PHE A C 1
ATOM 1526 O O . PHE A 1 191 ? -5.596 -7.598 3.411 1.00 93.81 191 PHE A O 1
ATOM 1533 N N . TYR A 1 192 ? -4.852 -7.390 1.305 1.00 95.12 192 TYR A N 1
ATOM 1534 C CA . TYR A 1 192 ? -5.949 -6.528 0.857 1.00 95.12 192 TYR A CA 1
ATOM 1535 C C . TYR A 1 192 ? -7.301 -7.243 0.873 1.00 95.12 192 TYR A C 1
ATOM 1537 O O . TYR A 1 192 ? -8.288 -6.648 1.301 1.00 95.12 192 TYR A O 1
ATOM 1545 N N . ASN A 1 193 ? -7.358 -8.525 0.499 1.00 95.06 193 ASN A N 1
ATOM 1546 C CA . ASN A 1 193 ? -8.587 -9.316 0.621 1.00 95.06 193 ASN A CA 1
ATOM 1547 C C . ASN A 1 193 ? -9.058 -9.417 2.081 1.00 95.06 193 ASN A C 1
ATOM 1549 O O . ASN A 1 193 ? -10.246 -9.256 2.375 1.00 95.06 193 ASN A O 1
ATOM 1553 N N . LEU A 1 194 ? -8.130 -9.626 3.018 1.00 94.38 194 LEU A N 1
ATOM 1554 C CA . LEU A 1 194 ? -8.458 -9.668 4.438 1.00 94.38 194 LEU A CA 1
ATOM 1555 C C . LEU A 1 194 ? -8.905 -8.296 4.961 1.00 94.38 194 LEU A C 1
ATOM 1557 O O . LEU A 1 194 ? -9.928 -8.215 5.645 1.00 94.38 194 LEU A O 1
ATOM 1561 N N . ALA A 1 195 ? -8.188 -7.225 4.615 1.00 93.44 195 ALA A N 1
ATOM 1562 C CA . ALA A 1 195 ? -8.548 -5.857 4.982 1.00 93.44 195 ALA A CA 1
ATOM 1563 C C . ALA A 1 195 ? -9.947 -5.481 4.458 1.00 93.44 195 ALA A C 1
ATOM 1565 O O . ALA A 1 195 ? -10.775 -4.983 5.227 1.00 93.44 195 ALA A O 1
ATOM 1566 N N . ALA A 1 196 ? -10.246 -5.812 3.196 1.00 95.31 196 ALA A N 1
ATOM 1567 C CA . ALA A 1 196 ? -11.553 -5.607 2.576 1.00 95.31 196 ALA A CA 1
ATOM 1568 C C . ALA A 1 196 ? -12.657 -6.375 3.319 1.00 95.31 196 ALA A C 1
ATOM 1570 O O . ALA A 1 196 ? -13.662 -5.782 3.712 1.00 95.31 196 ALA A O 1
ATOM 1571 N N . SER A 1 197 ? -12.442 -7.665 3.610 1.00 94.94 197 SER A N 1
ATOM 1572 C CA . SER A 1 197 ? -13.414 -8.498 4.344 1.00 94.94 197 SER A CA 1
ATOM 1573 C C . SER A 1 197 ? -13.729 -7.979 5.754 1.00 94.94 197 SER A C 1
ATOM 1575 O O . SER A 1 197 ? -14.795 -8.250 6.304 1.00 94.94 197 SER A O 1
ATOM 1577 N N . ARG A 1 198 ? -12.803 -7.212 6.343 1.00 93.88 198 ARG A N 1
ATOM 1578 C CA . ARG A 1 198 ? -12.911 -6.621 7.681 1.00 93.88 198 ARG A CA 1
ATOM 1579 C C . ARG A 1 198 ? -13.367 -5.156 7.660 1.00 93.88 198 ARG A C 1
ATOM 1581 O O . ARG A 1 198 ? -13.392 -4.542 8.730 1.00 93.88 198 ARG A O 1
ATOM 1588 N N . GLY A 1 199 ? -13.673 -4.592 6.486 1.00 94.44 199 GLY A N 1
ATOM 1589 C CA . GLY A 1 199 ? -14.051 -3.183 6.324 1.00 94.44 199 GLY A CA 1
ATOM 1590 C C . GLY A 1 199 ? -12.966 -2.216 6.806 1.00 94.44 199 GLY A C 1
ATOM 1591 O O . GLY A 1 199 ? -13.260 -1.263 7.524 1.00 94.44 199 GLY A O 1
ATOM 1592 N N . ARG A 1 200 ? -11.696 -2.504 6.504 1.00 93.88 200 ARG A N 1
ATOM 1593 C CA . ARG A 1 200 ? -10.543 -1.724 6.979 1.00 93.88 200 ARG A CA 1
ATOM 1594 C C . ARG A 1 200 ? -10.023 -0.777 5.910 1.00 93.88 200 ARG A C 1
ATOM 1596 O O . ARG A 1 200 ? -10.193 -1.017 4.721 1.00 93.88 200 ARG A O 1
ATOM 1603 N N . ALA A 1 201 ? -9.360 0.280 6.363 1.00 93.69 201 ALA A N 1
ATOM 1604 C CA . ALA A 1 201 ? -8.472 1.077 5.529 1.00 93.69 201 ALA A CA 1
ATOM 1605 C C . ALA A 1 201 ? -7.042 0.527 5.645 1.00 93.69 201 ALA A C 1
ATOM 1607 O O . ALA A 1 201 ? -6.724 -0.176 6.610 1.00 93.69 201 ALA A O 1
ATOM 1608 N N . VAL A 1 202 ? -6.178 0.857 4.687 1.00 93.69 202 VAL A N 1
ATOM 1609 C CA . VAL A 1 202 ? -4.767 0.456 4.718 1.00 93.69 202 VAL A CA 1
ATOM 1610 C C . VAL A 1 202 ? -3.876 1.687 4.775 1.00 93.69 202 VAL A C 1
ATOM 1612 O O . VAL A 1 202 ? -3.933 2.548 3.898 1.00 93.69 202 VAL A O 1
ATOM 1615 N N . LEU A 1 203 ? -3.039 1.757 5.808 1.00 92.12 203 LEU A N 1
ATOM 1616 C CA . LEU A 1 203 ? -1.945 2.717 5.889 1.00 92.12 203 LEU A CA 1
ATOM 1617 C C . LEU A 1 203 ? -0.684 2.085 5.297 1.00 92.12 203 LEU A C 1
ATOM 1619 O O . LEU A 1 203 ? -0.235 1.043 5.774 1.00 92.12 203 LEU A O 1
ATOM 1623 N N . VAL A 1 204 ? -0.129 2.732 4.278 1.00 91.44 204 VAL A N 1
ATOM 1624 C CA . VAL A 1 204 ? 1.135 2.383 3.629 1.00 91.44 204 VAL A CA 1
ATOM 1625 C C . VAL A 1 204 ? 2.210 3.347 4.119 1.00 91.44 204 VAL A C 1
ATOM 1627 O O . VAL A 1 204 ? 2.058 4.564 3.994 1.00 91.44 204 VAL A O 1
ATOM 1630 N N . VAL A 1 205 ? 3.289 2.804 4.673 1.00 87.19 205 VAL A N 1
ATOM 1631 C CA . VAL A 1 205 ? 4.465 3.555 5.126 1.00 87.19 205 VAL A CA 1
ATOM 1632 C C . VAL A 1 205 ? 5.650 3.128 4.273 1.00 87.19 205 VAL A C 1
ATOM 1634 O O . VAL A 1 205 ? 5.979 1.945 4.233 1.00 87.19 205 VAL A O 1
ATOM 1637 N N . LEU A 1 206 ? 6.260 4.079 3.571 1.00 83.19 206 LEU A N 1
ATOM 1638 C CA . LEU A 1 206 ? 7.468 3.867 2.773 1.00 83.19 206 LEU A CA 1
ATOM 1639 C C . LEU A 1 206 ? 8.624 4.572 3.485 1.00 83.19 206 LEU A C 1
ATOM 1641 O O . LEU A 1 206 ? 8.673 5.800 3.430 1.00 83.19 206 LEU A O 1
ATOM 1645 N N . ASP A 1 207 ? 9.500 3.824 4.158 1.00 74.25 207 ASP A N 1
ATOM 1646 C CA . ASP A 1 207 ? 10.540 4.330 5.080 1.00 74.25 207 ASP A CA 1
ATOM 1647 C C . ASP A 1 207 ? 11.948 3.847 4.712 1.00 74.25 207 ASP A C 1
ATOM 1649 O O . ASP A 1 207 ? 12.133 2.614 4.640 1.00 74.25 207 ASP A O 1
#

Mean predicted aligned error: 11.19 Å

Solvent-accessible surface area (backbone atoms only — not comparable to full-atom values): 11767 Å² total; per-residue (Å²): 137,84,83,80,80,74,86,78,85,75,78,73,72,50,77,65,54,50,62,51,60,78,40,78,82,49,71,62,62,58,48,56,52,66,72,68,55,55,34,31,36,40,34,48,36,52,58,70,60,51,51,57,49,62,73,74,36,89,43,68,74,56,43,46,59,55,49,52,55,49,49,58,47,34,78,73,46,68,88,63,35,55,44,82,44,59,68,54,50,59,47,51,27,41,56,62,10,72,34,39,60,72,66,44,86,55,64,74,42,50,54,13,16,62,60,65,23,64,39,72,75,58,83,71,97,54,96,64,88,59,70,66,72,36,47,13,37,27,49,45,69,52,25,44,51,21,26,53,48,43,74,75,54,82,58,81,89,50,71,48,72,69,63,41,61,76,5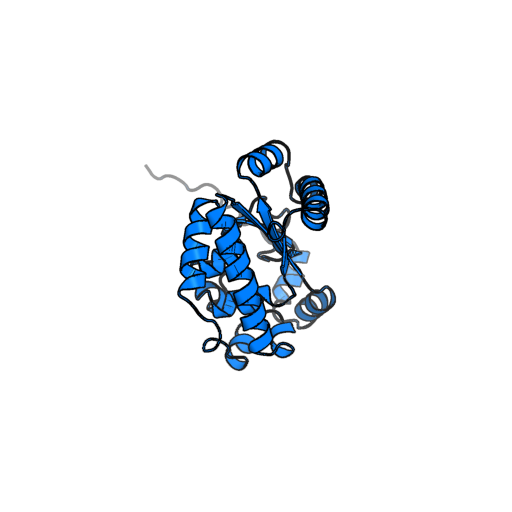4,72,45,60,80,60,55,81,80,53,53,72,65,59,51,42,52,51,49,53,50,51,36,54,39,31,43,50,23,33,77,67,67,14,19,38,43,26,38,30,76

Foldseek 3Di:
DDDDDDDPPPPDDDPVVVVVVVCPPPCVVLVVCLVVFKWKKKAFAAPVLVVVQLVPDQDPVSCVVVVVVRVVCQVVDDPQRMDTGGSCLLVLLCLQAVCLLVVHLAGDALQNCLSLNHAFSHDDPDPDSDSAQTKHKQALVSLLRNLVVLVPDASLVSDDLVSCVVSPRRPCSVVDDSVSSRVSSVSSNVNSNVSNVVSTMMMMGTD

Nearest PDB structures (foldseek):
  4fm3-assembly1_C  TM=3.840E-01  e=6.445E+00  Pseudomonas aeruginosa PAO1

Secondary structure (DSSP, 8-state):
---PPPP----PPPHHHHHHHTTTT-HHHHHHHHHH---EEEEEE-HHHHHHHHTT-SSHHHHHHHHHHHHHHHHTSSTTSEEEE-TTHHHHHHHH-HHHHTT-SS--SHHHHHHH-SEESS--SS-----SSEEEEE-HHHHHHHHHHHHT--SGGG--HHHHHHTT--GGGGTS-HHHHHHHHHHHHHHHHHHHHTT-EEEEEE-

Sequence (207 aa):
MAVTAGPRCVHQPSALSRRWASRAGHPCLNLVLCIMGILSYYFSVRPERLGRALQVCESDDDLWKYVNEWEQQAKGGPEGDYYSGSKQWDGLWWMVDPARQRGEGAPSNALGKAVVGANRLFPNPGTSHLIYWSWRLVSQEEVGEAAAAFSSSSVRDRFDPVAALTADVYFQFFQLRPEDYEHYFDHLTRFYNLAASRGRAVLVVLD

pLDDT: mean 74.29, std 20.41, range [28.27, 95.88]

Radius of gyration: 18.92 Å; Cα contacts (8 Å, |Δi|>4): 277; chains: 1; bounding box: 40×62×38 Å